Protein AF-A0A963F5S1-F1 (afdb_monomer)

Secondary structure (DSSP, 8-state):
-HHHHHHHHHHHHHHHHHHHHHHHHHHHHHHHHHHHT--SSHHHHHHHIIIIIHHHHHHHHHHHHHHHHHHH--B-HHHHS-SS-B-----HHHHHHHHHHHHHHHHHHHHHHHHT-EETTEE-HHHHHHHHHHH-HHHHHHHHHHHHHHHHHHHHHHHHHHHHHHHHHHHHHHHHHHHHHHHIIIIIHHHHHHHHHHHHHHTT-TTPPP-

Mean predicted aligned error: 9.29 Å

pLDDT: mean 87.86, std 9.07, range [57.41, 97.81]

Foldseek 3Di:
DVVVVLVLVLVQLLQLLVVLLVLLVVLLVLLVVCLVVPDPDLVVVVVCCVPSVVVNVVSLVSNVVSLVCQQVQWDDCVRGVDPDIDRDDDDVQLNVLSVQLVVLSVVLVVQLDVQQDDDPSHGNSNSSSVSSNVSSVSNSVSSVSSSVRSVVVVVVVVVVVVVVVVVVVVVVVVVVVVVVVCCCVVPVVLVVQQVVQVVVVVVPPVVGDRD

Solvent-accessible surface area (backbone atoms only — not comparable to full-atom values): 11424 Å² total; per-residue (Å²): 121,66,70,65,54,51,51,52,50,49,54,38,50,54,49,50,53,49,52,49,53,52,47,56,50,48,52,33,51,54,18,48,55,43,61,77,61,63,64,92,47,75,67,55,41,56,52,41,52,66,50,54,53,48,50,51,52,51,48,52,50,54,46,51,54,51,50,50,25,63,74,70,34,50,40,51,33,92,77,49,91,38,97,53,69,51,68,72,92,73,53,72,68,43,52,53,26,50,51,49,32,51,52,39,43,52,55,48,48,51,51,40,56,58,32,33,37,83,48,102,89,44,61,33,62,61,52,24,15,54,47,43,57,70,59,42,60,66,42,54,52,30,47,52,51,31,49,51,42,54,51,50,58,50,51,61,51,52,53,55,52,52,51,49,51,53,52,51,50,54,49,54,51,50,51,52,52,48,52,52,51,49,44,45,63,71,46,53,48,53,51,52,51,39,55,51,40,52,52,47,36,73,74,67,44,82,82,69,79,68,121

Nearest PDB structures (foldseek):
  8c5v-assembly1_I  TM=3.557E-01  e=4.590E-01  Escherichia coli
  8to0-assembly1_z3  TM=3.308E-01  e=5.654E+00  Mus musculus
  7jrp-assembly1_c  TM=4.680E-01  e=9.054E+00  Vigna radiata
  8omv-assembly1_A  TM=2.404E-01  e=2.093E+00  Homo sapiens
  8x5f-assembly1_A  TM=3.202E-01  e=4.586E+00  Homo sapiens

Structure (mmCIF, N/CA/C/O backbone):
data_AF-A0A963F5S1-F1
#
_entry.id   AF-A0A963F5S1-F1
#
loop_
_atom_site.group_PDB
_atom_site.id
_atom_site.type_symbol
_atom_site.label_atom_id
_atom_site.label_alt_id
_atom_site.label_comp_id
_atom_site.label_asym_id
_atom_site.label_entity_id
_atom_site.label_seq_id
_atom_site.pdbx_PDB_ins_code
_atom_site.Cartn_x
_atom_site.Cartn_y
_atom_site.Cartn_z
_atom_site.occupancy
_atom_site.B_iso_or_equiv
_atom_site.auth_seq_id
_atom_site.auth_comp_id
_atom_site.auth_asym_id
_atom_site.auth_atom_id
_atom_site.pdbx_PDB_model_num
ATOM 1 N N . MET A 1 1 ? -21.421 7.263 13.782 1.00 58.78 1 MET A N 1
ATOM 2 C CA . MET A 1 1 ? -21.064 5.939 13.223 1.00 58.78 1 MET A CA 1
ATOM 3 C C . MET A 1 1 ? -19.554 5.865 12.926 1.00 58.78 1 MET A C 1
ATOM 5 O O . MET A 1 1 ? -19.184 5.677 11.774 1.00 58.78 1 MET A O 1
ATOM 9 N N . PRO A 1 2 ? -18.670 5.998 13.935 1.00 71.75 2 PRO A N 1
ATOM 10 C CA . PRO A 1 2 ? -17.218 6.089 13.712 1.00 71.75 2 PRO A CA 1
ATOM 11 C C . PRO A 1 2 ? -16.574 4.761 13.270 1.00 71.75 2 PRO A C 1
ATOM 13 O O . PRO A 1 2 ? -15.722 4.752 12.390 1.00 71.75 2 PRO A O 1
ATOM 16 N N . ALA A 1 3 ? -17.035 3.618 13.792 1.00 72.06 3 ALA A N 1
ATOM 17 C CA . ALA A 1 3 ? -16.438 2.310 13.491 1.00 72.06 3 ALA A CA 1
ATOM 18 C C . ALA A 1 3 ? -16.540 1.904 12.005 1.00 72.06 3 ALA A C 1
ATOM 20 O O . ALA A 1 3 ? -15.601 1.348 11.441 1.00 72.06 3 ALA A O 1
ATOM 21 N N . LEU A 1 4 ? -17.664 2.216 11.345 1.00 77.06 4 LEU A N 1
ATOM 22 C CA . LEU A 1 4 ? -17.861 1.919 9.920 1.00 77.06 4 LEU A CA 1
ATOM 23 C C . LEU A 1 4 ? -16.957 2.788 9.033 1.00 77.06 4 LEU A C 1
ATOM 25 O O . LEU A 1 4 ? -16.451 2.334 8.007 1.00 77.06 4 LEU A O 1
ATOM 29 N N . GLU A 1 5 ? -16.763 4.047 9.419 1.00 79.38 5 GLU A N 1
ATOM 30 C CA . GLU A 1 5 ? -15.899 4.982 8.704 1.00 79.38 5 GLU A CA 1
ATOM 31 C C . GLU A 1 5 ? -14.426 4.586 8.824 1.00 79.38 5 GLU A C 1
ATOM 33 O O . GLU A 1 5 ? -13.716 4.571 7.817 1.00 79.38 5 GLU A O 1
ATOM 38 N N . GLU A 1 6 ? -14.000 4.159 10.014 1.00 77.50 6 GLU A N 1
ATOM 39 C CA . GLU A 1 6 ? -12.670 3.597 10.246 1.00 77.50 6 GLU A CA 1
ATOM 40 C C . GLU A 1 6 ? -12.418 2.334 9.419 1.00 77.50 6 GLU A C 1
ATOM 42 O O . GLU A 1 6 ? -11.383 2.232 8.760 1.00 77.50 6 GLU A O 1
ATOM 47 N N . GLN A 1 7 ? -13.373 1.399 9.382 1.00 80.88 7 GLN A N 1
ATOM 48 C CA . GLN A 1 7 ? -13.240 0.177 8.587 1.00 80.88 7 GLN A CA 1
ATOM 49 C C . GLN A 1 7 ? -13.130 0.483 7.088 1.00 80.88 7 GLN A C 1
ATOM 51 O O . GLN A 1 7 ? -12.301 -0.096 6.387 1.00 80.88 7 GLN A O 1
ATOM 56 N N . ARG A 1 8 ? -13.923 1.435 6.583 1.00 83.00 8 ARG A N 1
ATOM 57 C CA . ARG A 1 8 ? -13.817 1.892 5.188 1.00 83.00 8 ARG A CA 1
ATOM 58 C C . ARG A 1 8 ? -12.463 2.538 4.898 1.00 83.00 8 ARG A C 1
ATOM 60 O O . ARG A 1 8 ? -11.900 2.309 3.830 1.00 83.00 8 ARG A O 1
ATOM 67 N N . THR A 1 9 ? -11.941 3.326 5.832 1.00 83.94 9 THR A N 1
ATOM 68 C CA . THR A 1 9 ? -10.622 3.957 5.718 1.00 83.94 9 THR A CA 1
ATOM 69 C C . THR A 1 9 ? -9.511 2.909 5.672 1.00 83.94 9 THR A C 1
ATOM 71 O O . THR A 1 9 ? -8.648 2.978 4.800 1.00 83.94 9 THR A O 1
ATOM 74 N N . PHE A 1 10 ? -9.576 1.888 6.528 1.00 84.75 10 PHE A N 1
ATOM 75 C CA . PHE A 1 10 ? -8.644 0.762 6.491 1.00 84.75 10 PHE A CA 1
ATOM 76 C C . PHE A 1 10 ? -8.706 -0.006 5.164 1.00 84.75 10 PHE A C 1
ATOM 78 O O . PHE A 1 10 ? -7.675 -0.202 4.527 1.00 84.75 10 PHE A O 1
ATOM 85 N N . ASN A 1 11 ? -9.905 -0.373 4.703 1.00 86.75 11 ASN A N 1
ATOM 86 C CA . ASN A 1 11 ? -10.074 -1.069 3.424 1.00 86.75 11 ASN A CA 1
ATOM 87 C C . ASN A 1 11 ? -9.511 -0.251 2.253 1.00 86.75 11 ASN A C 1
ATOM 89 O O . ASN A 1 11 ? -8.939 -0.812 1.321 1.00 86.75 11 ASN A O 1
ATOM 93 N N . SER A 1 12 ? -9.656 1.076 2.313 1.00 88.06 12 SER A N 1
ATOM 94 C CA . SER A 1 12 ? -9.100 1.982 1.306 1.00 88.06 12 SER A CA 1
ATOM 95 C C . SER A 1 12 ? -7.571 1.958 1.329 1.00 88.06 12 SER A C 1
ATOM 97 O O . SER A 1 12 ? -6.962 1.785 0.280 1.00 88.06 12 SER A O 1
ATOM 99 N N . LEU A 1 13 ? -6.948 2.045 2.511 1.00 89.06 13 LEU A N 1
ATOM 100 C CA . LEU A 1 13 ? -5.492 1.932 2.660 1.00 89.06 13 LEU A CA 1
ATOM 101 C C . LEU A 1 13 ? -4.970 0.583 2.156 1.00 89.06 13 LEU A C 1
ATOM 103 O O . LEU A 1 13 ? -4.020 0.544 1.380 1.00 89.06 13 LEU A O 1
ATOM 107 N N . GLN A 1 14 ? -5.623 -0.517 2.536 1.00 89.62 14 GLN A N 1
ATOM 108 C CA . GLN A 1 14 ? -5.232 -1.859 2.112 1.00 89.62 14 GLN A CA 1
ATOM 109 C C . GLN A 1 14 ? -5.336 -2.035 0.592 1.00 89.62 14 GLN A C 1
ATOM 111 O O . GLN A 1 14 ? -4.429 -2.596 -0.020 1.00 89.62 14 GLN A O 1
ATOM 116 N N . ASN A 1 15 ? -6.410 -1.530 -0.025 1.00 89.44 15 ASN A N 1
ATOM 117 C CA . ASN A 1 15 ? -6.568 -1.542 -1.477 1.00 89.44 15 ASN A CA 1
ATOM 118 C C . ASN A 1 15 ? -5.465 -0.719 -2.158 1.00 89.44 15 ASN A C 1
ATOM 120 O O . ASN A 1 15 ? -4.822 -1.201 -3.085 1.00 89.44 15 ASN A O 1
ATOM 124 N N . THR A 1 16 ? -5.179 0.486 -1.664 1.00 90.06 16 THR A N 1
ATOM 125 C CA . THR A 1 16 ? -4.114 1.333 -2.213 1.00 90.06 16 THR A CA 1
ATOM 126 C C . THR A 1 16 ? -2.745 0.652 -2.150 1.00 90.06 16 THR A C 1
ATOM 128 O O . THR A 1 16 ? -2.041 0.603 -3.158 1.00 90.06 16 THR A O 1
ATOM 131 N N . THR A 1 17 ? -2.381 0.052 -1.014 1.00 92.06 17 THR A N 1
ATOM 132 C CA . THR A 1 17 ? -1.113 -0.685 -0.882 1.00 92.06 17 THR A CA 1
ATOM 133 C C . THR A 1 17 ? -1.078 -1.934 -1.763 1.00 92.06 17 THR A C 1
ATOM 135 O O . THR A 1 17 ? -0.046 -2.234 -2.360 1.00 92.06 17 THR A O 1
ATOM 138 N N . ALA A 1 18 ? -2.201 -2.643 -1.915 1.00 91.81 18 ALA A N 1
ATOM 139 C CA . ALA A 1 18 ? -2.291 -3.772 -2.838 1.00 91.81 18 ALA A CA 1
ATOM 140 C C . ALA A 1 18 ? -2.093 -3.329 -4.295 1.00 91.81 18 ALA A C 1
ATOM 142 O O . ALA A 1 18 ? -1.328 -3.954 -5.025 1.00 91.81 18 ALA A O 1
ATOM 143 N N . ARG A 1 19 ? -2.721 -2.223 -4.720 1.00 92.25 19 ARG A N 1
ATOM 144 C CA . ARG A 1 19 ? -2.529 -1.642 -6.062 1.00 92.25 19 ARG A CA 1
ATOM 145 C C . ARG A 1 19 ? -1.071 -1.275 -6.309 1.00 92.25 19 ARG A C 1
ATOM 147 O O . ARG A 1 19 ? -0.557 -1.549 -7.390 1.00 92.25 19 ARG A O 1
ATOM 154 N N . LEU A 1 20 ? -0.399 -0.717 -5.309 1.00 93.81 20 LEU A N 1
ATOM 155 C CA . LEU A 1 20 ? 1.015 -0.375 -5.392 1.00 93.81 20 LEU A CA 1
ATOM 156 C C . LEU A 1 20 ? 1.892 -1.627 -5.587 1.00 93.81 20 LEU A C 1
ATOM 158 O O . LEU A 1 20 ? 2.707 -1.678 -6.507 1.00 93.81 20 LEU A O 1
ATOM 162 N N . GLN A 1 21 ? 1.634 -2.691 -4.823 1.00 95.00 21 GLN A N 1
ATOM 163 C CA . GLN A 1 21 ? 2.311 -3.980 -4.999 1.00 95.00 21 GLN A CA 1
ATOM 164 C C . GLN A 1 21 ? 2.039 -4.609 -6.376 1.00 95.00 21 GLN A C 1
ATOM 166 O O . GLN A 1 21 ? 2.955 -5.129 -7.014 1.00 95.00 21 GLN A O 1
ATOM 171 N N . HIS A 1 22 ? 0.788 -4.577 -6.843 1.00 94.88 22 HIS A N 1
ATOM 172 C CA . HIS A 1 22 ? 0.425 -5.071 -8.171 1.00 94.88 22 HIS A CA 1
ATOM 173 C C . HIS A 1 22 ? 1.128 -4.287 -9.279 1.00 94.88 22 HIS A C 1
ATOM 175 O O . HIS A 1 22 ? 1.571 -4.889 -10.251 1.00 94.88 22 HIS A O 1
ATOM 181 N N . THR A 1 23 ? 1.283 -2.975 -9.110 1.00 94.81 23 THR A N 1
ATOM 182 C CA . THR A 1 23 ? 1.986 -2.113 -10.070 1.00 94.81 23 THR A CA 1
ATOM 183 C C . THR A 1 23 ? 3.478 -2.435 -10.108 1.00 94.81 23 THR A C 1
ATOM 185 O O . THR A 1 23 ? 4.020 -2.632 -11.190 1.00 94.81 23 THR A O 1
ATOM 188 N N . ALA A 1 24 ? 4.132 -2.597 -8.951 1.00 95.50 24 ALA A N 1
ATOM 189 C CA . ALA A 1 24 ? 5.534 -3.025 -8.888 1.00 95.50 24 ALA A CA 1
ATOM 190 C C . ALA A 1 24 ? 5.758 -4.369 -9.599 1.00 95.50 24 ALA A C 1
ATOM 192 O O . ALA A 1 24 ? 6.647 -4.496 -10.437 1.00 95.50 24 ALA A O 1
ATOM 193 N N . LYS A 1 25 ? 4.911 -5.366 -9.312 1.00 95.25 25 LYS A N 1
ATOM 194 C CA . LYS A 1 25 ? 4.984 -6.685 -9.961 1.00 95.25 25 LYS A CA 1
ATOM 195 C C . LYS A 1 25 ? 4.715 -6.606 -11.463 1.00 95.25 25 LYS A C 1
ATOM 197 O O . LYS A 1 25 ? 5.412 -7.264 -12.228 1.00 95.25 25 LYS A O 1
ATOM 202 N N . GLY A 1 26 ? 3.754 -5.780 -11.874 1.00 94.31 26 GLY A N 1
ATOM 203 C CA . GLY A 1 26 ? 3.449 -5.526 -13.279 1.00 94.31 26 GLY A CA 1
ATOM 204 C C . GLY A 1 26 ? 4.642 -4.953 -14.042 1.00 94.31 26 GLY A C 1
ATOM 205 O O . GLY A 1 26 ? 4.913 -5.410 -15.150 1.00 94.31 26 GLY A O 1
ATOM 206 N N . MET A 1 27 ? 5.404 -4.034 -13.436 1.00 95.00 27 MET A N 1
ATOM 207 C CA . MET A 1 27 ? 6.617 -3.482 -14.056 1.00 95.00 27 MET A CA 1
ATOM 208 C C . MET A 1 27 ? 7.673 -4.568 -14.260 1.00 95.00 27 MET A C 1
ATOM 210 O O . MET A 1 27 ? 8.275 -4.648 -15.329 1.00 95.00 27 MET A O 1
ATOM 214 N N . VAL A 1 28 ? 7.870 -5.432 -13.261 1.00 95.62 28 VAL A N 1
ATOM 215 C CA . VAL A 1 28 ? 8.838 -6.538 -13.324 1.00 95.62 28 VAL A CA 1
ATOM 216 C C . VAL A 1 28 ? 8.447 -7.569 -14.377 1.00 95.62 28 VAL A C 1
ATOM 218 O O . VAL A 1 28 ? 9.295 -7.996 -15.157 1.00 95.62 28 VAL A O 1
ATOM 221 N N . GLU A 1 29 ? 7.173 -7.953 -14.437 1.00 95.00 29 GLU A N 1
ATOM 222 C CA . GLU A 1 29 ? 6.670 -8.899 -15.434 1.00 95.00 29 GLU A CA 1
ATOM 223 C C . GLU A 1 29 ? 6.783 -8.328 -16.852 1.00 95.00 29 GLU A C 1
ATOM 225 O O . GLU A 1 29 ? 7.274 -9.001 -17.759 1.00 95.00 29 GLU A O 1
ATOM 230 N N . LEU A 1 30 ? 6.395 -7.063 -17.037 1.00 94.06 30 LEU A N 1
ATOM 231 C CA . LEU A 1 30 ? 6.534 -6.353 -18.304 1.00 94.06 30 LEU A CA 1
ATOM 232 C C . LEU A 1 30 ? 8.004 -6.326 -18.752 1.00 94.06 30 LEU A C 1
ATOM 234 O O . LEU A 1 30 ? 8.303 -6.686 -19.892 1.00 94.06 30 LEU A O 1
ATOM 238 N N . ALA A 1 31 ? 8.918 -5.964 -17.849 1.00 94.44 31 ALA A N 1
ATOM 239 C CA . ALA A 1 31 ? 10.350 -5.911 -18.118 1.00 94.44 31 ALA A CA 1
ATOM 240 C C . ALA A 1 31 ? 10.951 -7.282 -18.435 1.00 94.44 31 ALA A C 1
ATOM 242 O O . ALA A 1 31 ? 11.679 -7.423 -19.416 1.00 94.44 31 ALA A O 1
ATOM 243 N N . SER A 1 32 ? 10.595 -8.311 -17.667 1.00 93.00 32 SER A N 1
ATOM 244 C CA . SER A 1 32 ? 11.037 -9.683 -17.917 1.00 93.00 32 SER A CA 1
ATOM 245 C C . SER A 1 32 ? 10.577 -10.176 -19.292 1.00 93.00 32 SER A C 1
ATOM 247 O O . SER A 1 32 ? 11.384 -10.689 -20.069 1.00 93.00 32 SER A O 1
ATOM 249 N N . ASN A 1 33 ? 9.311 -9.935 -19.643 1.00 91.94 33 ASN A N 1
ATOM 250 C CA . ASN A 1 33 ? 8.764 -10.304 -20.947 1.00 91.94 33 ASN A CA 1
ATOM 251 C C . ASN A 1 33 ? 9.464 -9.577 -22.103 1.00 91.94 33 ASN A C 1
ATOM 253 O O . ASN A 1 33 ? 9.698 -10.183 -23.151 1.00 91.94 33 ASN A O 1
ATOM 257 N N . TYR A 1 34 ? 9.820 -8.303 -21.927 1.00 91.56 34 TYR A N 1
ATOM 258 C CA . TYR A 1 34 ? 10.561 -7.549 -22.937 1.00 91.56 34 TYR A CA 1
ATOM 259 C C . TYR A 1 34 ? 12.004 -8.041 -23.091 1.00 91.56 34 TYR A C 1
ATOM 261 O O . TYR A 1 34 ? 12.461 -8.250 -24.214 1.00 91.56 34 TYR A O 1
ATOM 269 N N . ALA A 1 35 ? 12.704 -8.299 -21.982 1.00 88.12 35 ALA A N 1
ATOM 270 C CA . ALA A 1 35 ? 14.077 -8.802 -22.004 1.00 88.12 35 ALA A CA 1
ATOM 271 C C . ALA A 1 35 ? 14.184 -10.121 -22.792 1.00 88.12 35 ALA A C 1
ATOM 273 O O . ALA A 1 35 ? 15.089 -10.286 -23.611 1.00 88.12 35 ALA A O 1
ATOM 274 N N . VAL A 1 36 ? 13.205 -11.020 -22.629 1.00 87.69 36 VAL A N 1
ATOM 275 C CA . VAL A 1 36 ? 13.134 -12.297 -23.363 1.00 87.69 36 VAL A CA 1
ATOM 276 C C . VAL A 1 36 ? 12.834 -12.108 -24.857 1.00 87.69 36 VAL A C 1
ATOM 278 O O . VAL A 1 36 ? 13.315 -12.888 -25.676 1.00 87.69 36 VAL A O 1
ATOM 281 N N . ASN A 1 37 ? 12.076 -11.074 -25.234 1.00 86.62 37 ASN A N 1
ATOM 282 C CA . ASN A 1 37 ? 11.573 -10.870 -26.599 1.00 86.62 37 ASN A CA 1
ATOM 283 C C . ASN A 1 37 ? 12.164 -9.627 -27.285 1.00 86.62 37 ASN A C 1
ATOM 285 O O . ASN A 1 37 ? 11.494 -8.995 -28.102 1.00 86.62 37 ASN A O 1
ATOM 289 N N . THR A 1 38 ? 13.406 -9.261 -26.952 1.00 84.00 38 THR A N 1
ATOM 290 C CA . THR A 1 38 ? 14.025 -8.029 -27.465 1.00 84.00 38 THR A CA 1
ATOM 291 C C . THR A 1 38 ? 14.061 -8.035 -29.005 1.00 84.00 38 THR A C 1
ATOM 293 O O . THR A 1 38 ? 14.571 -8.992 -29.597 1.00 84.00 38 THR A O 1
ATOM 296 N N . PRO A 1 39 ? 13.558 -6.981 -29.675 1.00 83.12 39 PRO A N 1
ATOM 297 C CA . PRO A 1 39 ? 13.498 -6.924 -31.131 1.00 83.12 39 PRO A CA 1
ATOM 298 C C . PRO A 1 39 ? 14.894 -6.885 -31.766 1.00 83.12 39 PRO A C 1
ATOM 300 O O . PRO A 1 39 ? 15.810 -6.240 -31.257 1.00 83.12 39 PRO A O 1
ATOM 303 N N . LEU A 1 40 ? 15.038 -7.564 -32.908 1.00 80.31 40 LEU A N 1
ATOM 304 C CA . LEU A 1 40 ? 16.289 -7.626 -33.677 1.00 80.31 40 LEU A CA 1
ATOM 305 C C . LEU A 1 40 ? 16.367 -6.568 -34.789 1.00 80.31 40 LEU A C 1
ATOM 307 O O . LEU A 1 40 ? 17.451 -6.312 -35.309 1.00 80.31 40 LEU A O 1
ATOM 311 N N . ASP A 1 41 ? 15.235 -5.969 -35.163 1.00 86.31 41 ASP A N 1
ATOM 312 C CA . ASP A 1 41 ? 15.129 -4.993 -36.247 1.00 86.31 41 ASP A CA 1
ATOM 313 C C . ASP A 1 41 ? 14.538 -3.649 -35.786 1.00 86.31 41 ASP A C 1
ATOM 315 O O . ASP A 1 41 ? 13.821 -3.553 -34.784 1.00 86.31 41 ASP A O 1
ATOM 319 N N . ASP A 1 42 ? 14.843 -2.595 -36.551 1.00 81.38 42 ASP A N 1
ATOM 320 C CA . ASP A 1 42 ? 14.455 -1.216 -36.236 1.00 81.38 42 ASP A CA 1
ATOM 321 C C . ASP A 1 42 ? 12.918 -1.012 -36.258 1.00 81.38 42 ASP A C 1
ATOM 323 O O . ASP A 1 42 ? 12.408 -0.161 -35.527 1.00 81.38 42 ASP A O 1
ATOM 327 N N . PHE A 1 43 ? 12.146 -1.776 -37.047 1.00 83.50 43 PHE A N 1
ATOM 328 C CA . PHE A 1 43 ? 10.683 -1.626 -37.125 1.00 83.50 43 PHE A CA 1
ATOM 329 C C . PHE A 1 43 ? 9.990 -2.202 -35.885 1.00 83.50 43 PHE A C 1
ATOM 331 O O . PHE A 1 43 ? 9.123 -1.550 -35.293 1.00 83.50 43 PHE A O 1
ATOM 338 N N . ALA A 1 44 ? 10.398 -3.398 -35.461 1.00 83.81 44 ALA A N 1
ATOM 339 C CA . ALA A 1 44 ? 9.934 -4.025 -34.234 1.00 83.81 44 ALA A CA 1
ATOM 340 C C . ALA A 1 44 ? 10.312 -3.180 -33.007 1.00 83.81 44 ALA A C 1
ATOM 342 O O . ALA A 1 44 ? 9.469 -2.961 -32.139 1.00 83.81 44 ALA A O 1
ATOM 343 N N . TYR A 1 45 ? 11.512 -2.589 -32.990 1.00 85.94 45 TYR A N 1
ATOM 344 C CA . TYR A 1 45 ? 11.907 -1.645 -31.944 1.00 85.94 45 TYR A CA 1
ATOM 345 C C . TYR A 1 45 ? 10.991 -0.411 -31.878 1.00 85.94 45 TYR A C 1
ATOM 347 O O . TYR A 1 45 ? 10.510 -0.060 -30.804 1.00 85.94 45 TYR A O 1
ATOM 355 N N . GLN A 1 46 ? 10.658 0.222 -33.009 1.00 84.62 46 GLN A N 1
ATOM 356 C CA . GLN A 1 46 ? 9.748 1.380 -33.022 1.00 84.62 46 GLN A CA 1
ATOM 357 C C . GLN A 1 46 ? 8.321 1.036 -32.564 1.00 84.62 46 GLN A C 1
ATOM 359 O O . GLN A 1 46 ? 7.648 1.859 -31.936 1.00 84.62 46 GLN A O 1
ATOM 364 N N . ARG A 1 47 ? 7.837 -0.177 -32.859 1.00 85.56 47 ARG A N 1
ATOM 365 C CA . ARG A 1 47 ? 6.569 -0.680 -32.310 1.00 85.56 47 ARG A CA 1
ATOM 366 C C . ARG A 1 47 ? 6.654 -0.803 -30.791 1.00 85.56 47 ARG A C 1
ATOM 368 O O . ARG A 1 47 ? 5.747 -0.348 -30.097 1.00 85.56 47 ARG A O 1
ATOM 375 N N . ASP A 1 48 ? 7.734 -1.379 -30.285 1.00 86.81 48 ASP A N 1
ATOM 376 C CA . ASP A 1 48 ? 7.895 -1.616 -28.856 1.00 86.81 48 ASP A CA 1
ATOM 377 C C . ASP A 1 48 ? 8.093 -0.300 -28.088 1.00 86.81 48 ASP A C 1
ATOM 379 O O . ASP A 1 48 ? 7.534 -0.140 -27.008 1.00 86.81 48 ASP A O 1
ATOM 383 N N . VAL A 1 49 ? 8.729 0.717 -28.680 1.00 85.75 49 VAL A N 1
ATOM 384 C CA . VAL A 1 49 ? 8.719 2.091 -28.139 1.00 85.75 49 VAL A CA 1
ATOM 385 C C . VAL A 1 49 ? 7.293 2.621 -27.980 1.00 85.75 49 VAL A C 1
ATOM 387 O O . VAL A 1 49 ? 6.989 3.269 -26.988 1.00 85.75 49 VAL A O 1
ATOM 390 N N . LYS A 1 50 ? 6.366 2.344 -28.899 1.00 87.31 50 LYS A N 1
ATOM 391 C CA . LYS A 1 50 ? 4.979 2.819 -28.744 1.00 87.31 50 LYS A CA 1
ATOM 392 C C . LYS A 1 50 ? 4.200 2.073 -27.663 1.00 87.31 50 LYS A C 1
ATOM 394 O O . LYS A 1 50 ? 3.295 2.658 -27.078 1.00 87.31 50 LYS A O 1
ATOM 399 N N . LEU A 1 51 ? 4.516 0.801 -27.427 1.00 88.88 51 LEU A N 1
ATOM 400 C CA . LEU A 1 51 ? 3.760 -0.060 -26.515 1.00 88.88 51 LEU A CA 1
ATOM 401 C C . LEU A 1 51 ? 4.418 -0.146 -25.134 1.00 88.88 51 LEU A C 1
ATOM 403 O O . LEU A 1 51 ? 3.831 0.261 -24.137 1.00 88.88 51 LEU A O 1
ATOM 407 N N . TYR A 1 52 ? 5.652 -0.638 -25.082 1.00 89.69 52 TYR A N 1
ATOM 408 C CA . TYR A 1 52 ? 6.380 -0.929 -23.852 1.00 89.69 52 TYR A CA 1
ATOM 409 C C . TYR A 1 52 ? 6.781 0.341 -23.096 1.00 89.69 52 TYR A C 1
ATOM 411 O O . TYR A 1 52 ? 6.495 0.462 -21.908 1.00 89.69 52 TYR A O 1
ATOM 419 N N . TYR A 1 53 ? 7.373 1.328 -23.778 1.00 90.94 53 TYR A N 1
ATOM 420 C CA . TYR A 1 53 ? 7.746 2.595 -23.132 1.00 90.94 53 TYR A CA 1
ATOM 421 C C . TYR A 1 53 ? 6.524 3.327 -22.566 1.00 90.94 53 TYR A C 1
ATOM 423 O O . TYR A 1 53 ? 6.559 3.825 -21.442 1.00 90.94 53 TYR A O 1
ATOM 431 N N . ALA A 1 54 ? 5.435 3.378 -23.342 1.00 91.12 54 ALA A N 1
ATOM 432 C CA . ALA A 1 54 ? 4.194 4.014 -22.919 1.00 91.12 54 ALA A CA 1
ATOM 433 C C . ALA A 1 54 ? 3.596 3.317 -21.688 1.00 91.12 54 ALA A C 1
ATOM 435 O O . ALA A 1 54 ? 3.163 3.992 -20.754 1.00 91.12 54 ALA A O 1
ATOM 436 N N . GLU A 1 55 ? 3.620 1.982 -21.654 1.00 93.56 55 GLU A N 1
ATOM 437 C CA . GLU A 1 55 ? 3.116 1.214 -20.516 1.00 93.56 55 GLU A CA 1
ATOM 438 C C . GLU A 1 55 ? 4.004 1.370 -19.270 1.00 93.56 55 GLU A C 1
ATOM 440 O O . GLU A 1 55 ? 3.469 1.611 -18.190 1.00 93.56 55 GLU A O 1
ATOM 445 N N . ILE A 1 56 ? 5.340 1.359 -19.396 1.00 92.31 56 ILE A N 1
ATOM 446 C CA . ILE A 1 56 ? 6.243 1.685 -18.272 1.00 92.31 56 ILE A CA 1
ATOM 447 C C . ILE A 1 56 ? 5.928 3.070 -17.716 1.00 92.31 56 ILE A C 1
ATOM 449 O O . ILE A 1 56 ? 5.753 3.230 -16.511 1.00 92.31 56 ILE A O 1
ATOM 453 N N . ARG A 1 57 ? 5.831 4.084 -18.585 1.00 93.81 57 ARG A N 1
ATOM 454 C CA . ARG A 1 57 ? 5.534 5.459 -18.163 1.00 93.81 57 ARG A CA 1
ATOM 455 C C . ARG A 1 57 ? 4.200 5.549 -17.434 1.00 93.81 57 ARG A C 1
ATOM 457 O O . ARG A 1 57 ? 4.109 6.216 -16.409 1.00 93.81 57 ARG A O 1
ATOM 464 N N . LYS A 1 58 ? 3.183 4.844 -17.923 1.00 94.00 58 LYS A N 1
ATOM 465 C CA . LYS A 1 58 ? 1.879 4.762 -17.266 1.00 94.00 58 LYS A CA 1
ATOM 466 C C . LYS A 1 58 ? 1.976 4.126 -15.875 1.00 94.00 58 LYS A C 1
ATOM 468 O O . LYS A 1 58 ? 1.344 4.632 -14.952 1.00 94.00 58 LYS A O 1
ATOM 473 N N . GLN A 1 59 ? 2.758 3.059 -15.710 1.00 94.56 59 GLN A N 1
ATOM 474 C CA . GLN A 1 59 ? 2.944 2.407 -14.409 1.00 94.56 59 GLN A CA 1
ATOM 475 C C . GLN A 1 59 ? 3.739 3.279 -13.430 1.00 94.56 59 GLN A C 1
ATOM 477 O O . GLN A 1 59 ? 3.330 3.389 -12.278 1.00 94.56 59 GLN A O 1
ATOM 482 N N . ILE A 1 60 ? 4.786 3.972 -13.894 1.00 95.00 60 ILE A N 1
ATOM 483 C CA . ILE A 1 60 ? 5.530 4.967 -13.101 1.00 95.00 60 ILE A CA 1
ATOM 484 C C . ILE A 1 60 ? 4.592 6.071 -12.607 1.00 95.00 60 ILE A C 1
ATOM 486 O O . ILE A 1 60 ? 4.551 6.345 -11.412 1.00 95.00 60 ILE A O 1
ATOM 490 N N . ASN A 1 61 ? 3.790 6.656 -13.500 1.00 94.31 61 ASN A N 1
ATOM 491 C CA . ASN A 1 61 ? 2.868 7.733 -13.133 1.00 94.31 61 ASN A CA 1
ATOM 492 C C . ASN A 1 61 ? 1.819 7.264 -12.116 1.00 94.31 61 ASN A C 1
ATOM 494 O O . ASN A 1 61 ? 1.532 7.963 -11.151 1.00 94.31 61 ASN A O 1
ATOM 498 N N . LEU A 1 62 ? 1.265 6.061 -12.301 1.00 92.19 62 LEU A N 1
ATOM 499 C CA . LEU A 1 62 ? 0.309 5.494 -11.352 1.00 92.19 62 LEU A CA 1
ATOM 500 C C . LEU A 1 62 ? 0.955 5.235 -9.984 1.00 92.19 62 LEU A C 1
ATOM 502 O O . LEU A 1 62 ? 0.309 5.419 -8.953 1.00 92.19 62 LEU A O 1
ATOM 506 N N . PHE A 1 63 ? 2.217 4.809 -9.963 1.00 94.81 63 PHE A N 1
ATOM 507 C CA . PHE A 1 63 ? 2.964 4.613 -8.727 1.00 94.81 63 PHE A CA 1
ATOM 508 C C . PHE A 1 63 ? 3.213 5.951 -8.013 1.00 94.81 63 PHE A C 1
ATOM 510 O O . PHE A 1 63 ? 2.930 6.054 -6.819 1.00 94.81 63 PHE A O 1
ATOM 517 N N . ASP A 1 64 ? 3.640 6.983 -8.748 1.00 94.69 64 ASP A N 1
ATOM 518 C CA . ASP A 1 64 ? 3.820 8.351 -8.243 1.00 94.69 64 ASP A CA 1
ATOM 519 C C . ASP A 1 64 ? 2.533 8.895 -7.605 1.00 94.69 64 ASP A C 1
ATOM 521 O O . ASP A 1 64 ? 2.559 9.379 -6.474 1.00 94.69 64 ASP A O 1
ATOM 525 N N . GLU A 1 65 ? 1.394 8.767 -8.294 1.00 92.19 65 GLU A N 1
ATOM 526 C CA . GLU A 1 65 ? 0.087 9.200 -7.784 1.00 92.19 65 GLU A CA 1
ATOM 527 C C . GLU A 1 65 ? -0.258 8.523 -6.450 1.00 92.19 65 GLU A C 1
ATOM 529 O O . GLU A 1 65 ? -0.719 9.172 -5.506 1.00 92.19 65 GLU A O 1
ATOM 534 N N . ILE A 1 66 ? -0.017 7.211 -6.346 1.00 92.06 66 ILE A N 1
ATOM 535 C CA . ILE A 1 66 ? -0.303 6.459 -5.124 1.00 92.06 66 ILE A CA 1
ATOM 536 C C . ILE A 1 66 ? 0.632 6.878 -3.981 1.00 92.06 66 ILE A C 1
ATOM 538 O O . ILE A 1 66 ? 0.157 7.087 -2.861 1.00 92.06 66 ILE A O 1
ATOM 542 N N . ILE A 1 67 ? 1.937 7.006 -4.236 1.00 93.31 67 ILE A N 1
ATOM 543 C CA . ILE A 1 67 ? 2.909 7.433 -3.219 1.00 93.31 67 ILE A CA 1
ATOM 544 C C . ILE A 1 67 ? 2.602 8.846 -2.742 1.00 93.31 67 ILE A C 1
ATOM 546 O O . ILE A 1 67 ? 2.584 9.093 -1.537 1.00 93.31 67 ILE A O 1
ATOM 550 N N . GLN A 1 68 ? 2.268 9.758 -3.652 1.00 92.44 68 GLN A N 1
ATOM 551 C CA . GLN A 1 68 ? 1.894 11.119 -3.295 1.00 92.44 68 GLN A CA 1
ATOM 552 C C . GLN A 1 68 ? 0.633 11.151 -2.419 1.00 92.44 68 GLN A C 1
ATOM 554 O O . GLN A 1 68 ? 0.593 11.880 -1.423 1.00 92.44 68 GLN A O 1
ATOM 559 N N . ALA A 1 69 ? -0.376 10.332 -2.728 1.00 89.75 69 ALA A N 1
ATOM 560 C CA . ALA A 1 69 ? -1.567 10.202 -1.889 1.00 89.75 69 ALA A CA 1
ATOM 561 C C . ALA A 1 69 ? -1.236 9.645 -0.491 1.00 89.75 69 ALA A C 1
ATOM 563 O O . ALA A 1 69 ? -1.758 10.130 0.513 1.00 89.75 69 ALA A O 1
ATOM 564 N N . LEU A 1 70 ? -0.331 8.663 -0.401 1.00 90.81 70 LEU A N 1
ATOM 565 C CA . LEU A 1 70 ? 0.130 8.102 0.874 1.00 90.81 70 LEU A CA 1
ATOM 566 C C . LEU A 1 70 ? 0.917 9.125 1.709 1.00 90.81 70 LEU A C 1
ATOM 568 O O . LEU A 1 70 ? 0.667 9.243 2.907 1.00 90.81 70 LEU A O 1
ATOM 572 N N . MET A 1 71 ? 1.819 9.884 1.083 1.00 89.88 71 MET A N 1
ATOM 573 C CA . MET A 1 71 ? 2.665 10.891 1.735 1.00 89.88 71 MET A CA 1
ATOM 574 C C . MET A 1 71 ? 1.871 12.102 2.225 1.00 89.88 71 MET A C 1
ATOM 576 O O . MET A 1 71 ? 2.077 12.578 3.339 1.00 89.88 71 MET A O 1
ATOM 580 N N . THR A 1 72 ? 0.943 12.600 1.407 1.00 88.56 72 THR A N 1
ATOM 581 C CA . THR A 1 72 ? 0.069 13.721 1.793 1.00 88.56 72 THR A CA 1
ATOM 582 C C . THR A 1 72 ? -1.030 13.289 2.760 1.00 88.56 72 THR A C 1
ATOM 584 O O . THR A 1 72 ? -1.626 14.126 3.436 1.00 88.56 72 THR A O 1
ATOM 587 N N . GLY A 1 73 ? -1.322 11.987 2.813 1.00 84.19 73 GLY A N 1
ATOM 588 C CA . GLY A 1 73 ? -2.476 11.446 3.513 1.00 84.19 73 GLY A CA 1
ATOM 589 C C . GLY A 1 73 ? -3.806 11.869 2.889 1.00 84.19 73 GLY A C 1
ATOM 590 O O . GLY A 1 73 ? -4.837 11.656 3.515 1.00 84.19 73 GLY A O 1
ATOM 591 N N . VAL A 1 74 ? -3.811 12.470 1.694 1.00 83.00 74 VAL A N 1
ATOM 592 C CA . VAL A 1 74 ? -5.024 12.924 1.010 1.00 83.00 74 VAL A CA 1
ATOM 593 C C . VAL A 1 74 ? -5.324 11.973 -0.133 1.00 83.00 74 VAL A C 1
ATOM 595 O O . VAL A 1 74 ? -4.588 11.878 -1.113 1.00 83.00 74 VAL A O 1
ATOM 598 N N . PHE A 1 75 ? -6.446 11.273 -0.014 1.00 83.12 75 PHE A N 1
ATOM 599 C CA . PHE A 1 75 ? -6.870 10.311 -1.016 1.00 83.12 75 PHE A CA 1
ATOM 600 C C . PHE A 1 75 ? -8.056 10.833 -1.815 1.00 83.12 75 PHE A C 1
ATOM 602 O O . PHE A 1 75 ? -9.157 10.976 -1.283 1.00 83.12 75 PHE A O 1
ATOM 609 N N . SER A 1 76 ? -7.843 11.053 -3.112 1.00 76.56 76 SER A N 1
ATOM 610 C CA . SER A 1 76 ? -8.908 11.443 -4.036 1.00 76.56 76 SER A CA 1
ATOM 611 C C . SER A 1 76 ? -9.941 10.3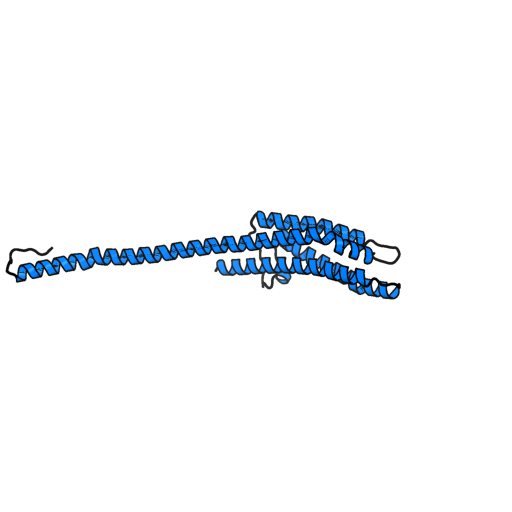15 -4.231 1.00 76.56 76 SER A C 1
ATOM 613 O O . SER A 1 76 ? -9.573 9.127 -4.250 1.00 76.56 76 SER A O 1
ATOM 615 N N . PRO A 1 77 ? -11.227 10.659 -4.452 1.00 75.75 77 PRO A N 1
ATOM 616 C CA . PRO A 1 77 ? -12.268 9.747 -4.934 1.00 75.75 77 PRO A CA 1
ATOM 617 C C . PRO A 1 77 ? -11.822 8.852 -6.093 1.00 75.75 77 PRO A C 1
ATOM 619 O O . PRO A 1 77 ? -12.133 7.660 -6.111 1.00 75.75 77 PRO A O 1
ATOM 622 N N . ALA A 1 78 ? -11.026 9.409 -7.016 1.00 71.62 78 ALA A N 1
ATOM 623 C CA . ALA A 1 78 ? -10.522 8.720 -8.203 1.00 71.62 78 ALA A CA 1
ATOM 624 C C . ALA A 1 78 ? -9.680 7.477 -7.874 1.00 71.62 78 ALA A C 1
ATOM 626 O O . ALA A 1 78 ? -9.568 6.564 -8.690 1.00 71.62 78 ALA A O 1
ATOM 627 N N . HIS A 1 79 ? -9.105 7.416 -6.671 1.00 66.75 79 HIS A N 1
ATOM 628 C CA . HIS A 1 79 ? -8.219 6.330 -6.265 1.00 66.75 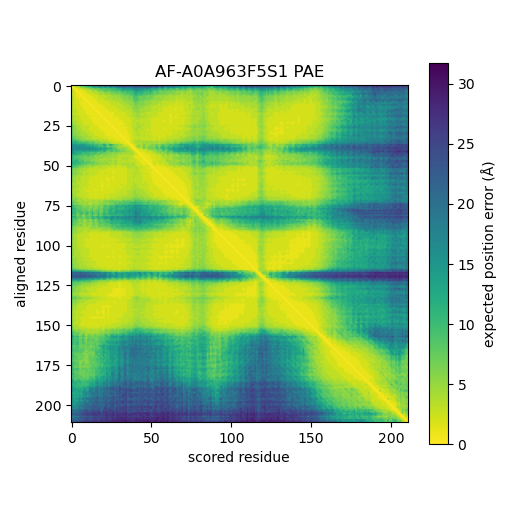79 HIS A CA 1
ATOM 629 C C . HIS A 1 79 ? -8.815 5.422 -5.189 1.00 66.75 79 HIS A C 1
ATOM 631 O O . HIS A 1 79 ? -8.217 4.387 -4.895 1.00 66.75 79 HIS A O 1
ATOM 637 N N . THR A 1 80 ? -9.961 5.780 -4.594 1.00 65.06 80 THR A N 1
ATOM 638 C CA . THR A 1 80 ? -10.406 5.158 -3.335 1.00 65.06 80 THR A CA 1
ATOM 639 C C . THR A 1 80 ? -11.841 4.649 -3.295 1.00 65.06 80 THR A C 1
ATOM 641 O O . THR A 1 80 ? -12.308 4.247 -2.231 1.00 65.06 80 THR A O 1
ATOM 644 N N . ASN A 1 81 ? -12.536 4.567 -4.439 1.00 68.19 81 ASN A N 1
ATOM 645 C CA . ASN A 1 81 ? -13.937 4.109 -4.521 1.00 68.19 81 ASN A CA 1
ATOM 646 C C . ASN A 1 81 ? -14.861 4.825 -3.511 1.00 68.19 81 ASN A C 1
ATOM 648 O O . ASN A 1 81 ? -15.876 4.281 -3.068 1.00 68.19 81 ASN A O 1
ATOM 652 N N . ARG A 1 82 ? -14.488 6.044 -3.111 1.00 71.06 82 ARG A N 1
ATOM 653 C CA . ARG A 1 82 ? -15.205 6.889 -2.158 1.00 71.06 82 ARG A CA 1
ATOM 654 C C . ARG A 1 82 ? -15.762 8.100 -2.890 1.00 71.06 82 ARG A C 1
ATOM 656 O O . ARG A 1 82 ? -15.167 8.572 -3.846 1.00 71.06 82 ARG A O 1
ATOM 663 N N . ASN A 1 83 ? -16.886 8.620 -2.403 1.00 73.31 83 ASN A N 1
ATOM 664 C CA . ASN A 1 83 ? -17.535 9.802 -2.982 1.00 73.31 83 ASN A CA 1
ATOM 665 C C . ASN A 1 83 ? -16.904 11.125 -2.512 1.00 73.31 83 ASN A C 1
ATOM 667 O O . ASN A 1 83 ? -17.296 12.188 -2.982 1.00 73.31 83 ASN A O 1
ATOM 671 N N . SER A 1 84 ? -15.967 11.070 -1.564 1.00 73.38 84 SER A N 1
ATOM 672 C CA . SER A 1 84 ? -15.295 12.229 -0.982 1.00 73.38 84 SER A CA 1
ATOM 673 C C . SER A 1 84 ? -13.842 11.899 -0.668 1.00 73.38 84 SER A C 1
ATOM 675 O O . SER A 1 84 ? -13.495 10.732 -0.456 1.00 73.38 84 SER A O 1
ATOM 677 N N . GLU A 1 85 ? -13.016 12.938 -0.595 1.00 77.69 85 GLU A N 1
ATOM 678 C CA . GLU A 1 85 ? -11.665 12.829 -0.054 1.00 77.69 85 GLU A CA 1
ATOM 679 C C . GLU A 1 85 ? -11.696 12.297 1.380 1.00 77.69 85 GLU A C 1
ATOM 681 O O . GLU A 1 85 ? -12.666 12.498 2.122 1.00 77.69 85 GLU A O 1
ATOM 686 N N . PHE A 1 86 ? -10.632 11.602 1.776 1.00 81.06 86 PHE A N 1
ATOM 687 C CA . PHE A 1 86 ? -10.439 11.227 3.170 1.00 81.06 86 PHE A CA 1
ATOM 688 C C . PHE A 1 86 ? -8.974 11.332 3.579 1.00 81.06 86 PHE A C 1
ATOM 690 O O . PHE A 1 86 ? -8.079 11.099 2.766 1.00 81.06 86 PHE A O 1
ATOM 697 N N . ALA A 1 87 ? -8.769 11.620 4.865 1.00 80.56 87 ALA A N 1
ATOM 698 C CA . ALA A 1 87 ? -7.460 11.705 5.493 1.00 80.56 87 ALA A CA 1
ATOM 699 C C . ALA A 1 87 ? -7.374 10.734 6.683 1.00 80.56 87 ALA A C 1
ATOM 701 O O . ALA A 1 87 ? -7.982 10.984 7.728 1.00 80.56 87 ALA A O 1
ATOM 702 N N . PRO A 1 88 ? -6.690 9.583 6.545 1.00 81.56 88 PRO A N 1
ATOM 703 C CA . PRO A 1 88 ? -6.541 8.634 7.635 1.00 81.56 88 PRO A CA 1
ATOM 704 C C . PRO A 1 88 ? -5.581 9.166 8.699 1.00 81.56 88 PRO A C 1
ATOM 706 O O . PRO A 1 88 ? -4.517 9.697 8.393 1.00 81.56 88 PRO A O 1
ATOM 709 N N . THR A 1 89 ? -5.895 8.927 9.971 1.00 82.56 89 THR A N 1
ATOM 710 C CA . THR A 1 89 ? -4.913 9.097 11.048 1.00 82.56 89 THR A CA 1
ATOM 711 C C . THR A 1 89 ? -3.958 7.906 11.053 1.00 82.56 89 THR A C 1
ATOM 713 O O . THR A 1 89 ? -4.327 6.800 11.464 1.00 82.56 89 THR A O 1
ATOM 716 N N . LEU A 1 90 ? -2.734 8.136 10.585 1.00 85.81 90 LEU A N 1
ATOM 717 C CA . LEU A 1 90 ? -1.664 7.142 10.534 1.00 85.81 90 LEU A CA 1
ATOM 718 C C . LEU A 1 90 ? -0.828 7.203 11.818 1.00 85.81 90 LEU A C 1
ATOM 720 O O . LEU A 1 90 ? -0.630 8.275 12.389 1.00 85.81 90 LEU A O 1
ATOM 724 N N . ASN A 1 91 ? -0.351 6.051 12.290 1.00 89.06 91 ASN A N 1
ATOM 725 C CA . ASN A 1 91 ? 0.608 6.005 13.391 1.00 89.06 91 ASN A CA 1
ATOM 726 C C . ASN A 1 91 ? 2.042 6.236 12.857 1.00 89.06 91 ASN A C 1
ATOM 728 O O . ASN A 1 91 ? 2.279 6.087 11.654 1.00 89.06 91 ASN A O 1
ATOM 732 N N . PRO A 1 92 ? 3.017 6.546 13.731 1.00 91.88 92 PRO A N 1
ATOM 733 C CA . PRO A 1 92 ? 4.397 6.781 13.302 1.00 91.88 92 PRO A CA 1
ATOM 734 C C . PRO A 1 92 ? 5.021 5.598 12.549 1.00 91.88 92 PRO A C 1
ATOM 736 O O . PRO A 1 92 ? 5.788 5.802 11.618 1.00 91.88 92 PRO A O 1
ATOM 739 N N . ALA A 1 93 ? 4.665 4.357 12.903 1.00 93.06 93 ALA A N 1
ATOM 740 C CA . ALA A 1 93 ? 5.183 3.161 12.236 1.00 93.06 93 ALA A CA 1
ATOM 741 C C . ALA A 1 93 ? 4.760 3.072 10.760 1.00 93.06 93 ALA A C 1
ATOM 743 O O . ALA A 1 93 ? 5.592 2.791 9.900 1.00 93.06 93 ALA A O 1
ATOM 744 N N . VAL A 1 94 ? 3.488 3.354 10.454 1.00 93.56 94 VAL A N 1
ATOM 745 C CA . VAL A 1 94 ? 3.003 3.399 9.068 1.00 93.56 94 VAL A CA 1
ATOM 746 C C . VAL A 1 94 ? 3.613 4.585 8.323 1.00 93.56 94 VAL A C 1
ATOM 748 O O . VAL A 1 94 ? 4.007 4.417 7.178 1.00 93.56 94 VAL A O 1
ATOM 751 N N . GLN A 1 95 ? 3.756 5.751 8.961 1.00 94.00 95 GLN A N 1
ATOM 752 C CA . GLN A 1 95 ? 4.409 6.909 8.334 1.00 94.00 95 GLN A CA 1
ATOM 753 C C . GLN A 1 95 ? 5.864 6.613 7.952 1.00 94.00 95 GLN A C 1
ATOM 755 O O . GLN A 1 95 ? 6.248 6.861 6.815 1.00 94.00 95 GLN A O 1
ATOM 760 N N . MET A 1 96 ? 6.642 6.004 8.853 1.00 95.44 96 MET A N 1
ATOM 761 C CA . MET A 1 96 ? 8.015 5.580 8.553 1.00 95.44 96 MET A CA 1
ATOM 762 C C . MET A 1 96 ? 8.066 4.574 7.399 1.00 95.44 96 MET A C 1
ATOM 764 O O . MET A 1 96 ? 8.926 4.683 6.532 1.00 95.44 96 MET A O 1
ATOM 768 N N . ALA A 1 97 ? 7.135 3.615 7.358 1.00 96.56 97 ALA A N 1
ATOM 769 C CA . ALA A 1 97 ? 7.073 2.657 6.261 1.00 96.56 97 ALA A CA 1
ATOM 770 C C . ALA A 1 97 ? 6.712 3.325 4.923 1.00 96.56 97 ALA A C 1
ATOM 772 O O . ALA A 1 97 ? 7.273 2.954 3.901 1.00 96.56 97 ALA A O 1
ATOM 773 N N . ILE A 1 98 ? 5.823 4.327 4.916 1.00 96.12 98 ILE A N 1
ATOM 774 C CA . ILE A 1 98 ? 5.521 5.114 3.710 1.00 96.12 98 ILE A CA 1
ATOM 775 C C . ILE A 1 98 ? 6.775 5.856 3.233 1.00 96.12 98 ILE A C 1
ATOM 777 O O . ILE A 1 98 ? 7.088 5.782 2.049 1.00 96.12 98 ILE A O 1
ATOM 781 N N . SER A 1 99 ? 7.516 6.509 4.133 1.00 96.56 99 SER A N 1
ATOM 782 C CA . SER A 1 99 ? 8.766 7.196 3.780 1.00 96.56 99 SER A CA 1
ATOM 783 C C . SER A 1 99 ? 9.817 6.240 3.210 1.00 96.56 99 SER A C 1
ATOM 785 O O . SER A 1 99 ? 10.453 6.569 2.220 1.00 96.56 99 SER A O 1
ATOM 787 N N . ALA A 1 100 ? 9.951 5.031 3.764 1.00 97.50 100 ALA A N 1
ATOM 788 C CA . ALA A 1 100 ? 10.863 4.023 3.219 1.00 97.50 100 ALA A CA 1
ATOM 789 C C . ALA A 1 100 ? 10.461 3.565 1.803 1.00 97.50 100 ALA A C 1
ATOM 791 O O . ALA A 1 100 ? 11.319 3.331 0.950 1.00 97.50 100 ALA A O 1
ATOM 792 N N . VAL A 1 101 ? 9.156 3.439 1.524 1.00 97.81 101 VAL A N 1
ATOM 793 C CA . VAL A 1 101 ? 8.681 3.147 0.162 1.00 97.81 101 VAL A CA 1
ATOM 794 C C . VAL A 1 101 ? 8.970 4.320 -0.774 1.00 97.81 101 VAL A C 1
ATOM 796 O O . VAL A 1 101 ? 9.384 4.092 -1.902 1.00 97.81 101 VAL A O 1
ATOM 799 N N . GLU A 1 102 ? 8.775 5.560 -0.330 1.00 97.44 102 GLU A N 1
ATOM 800 C CA . GLU A 1 102 ? 9.052 6.752 -1.140 1.00 97.44 102 GLU A CA 1
ATOM 801 C C . GLU A 1 102 ? 10.540 6.884 -1.491 1.00 97.44 102 GLU A C 1
ATOM 803 O O . GLU A 1 102 ? 10.865 7.079 -2.661 1.00 97.44 102 GLU A O 1
ATOM 808 N N . GLU A 1 103 ? 11.433 6.660 -0.526 1.00 97.69 103 GLU A N 1
ATOM 809 C CA . GLU A 1 103 ? 12.884 6.660 -0.736 1.00 97.69 103 GLU A CA 1
ATOM 810 C C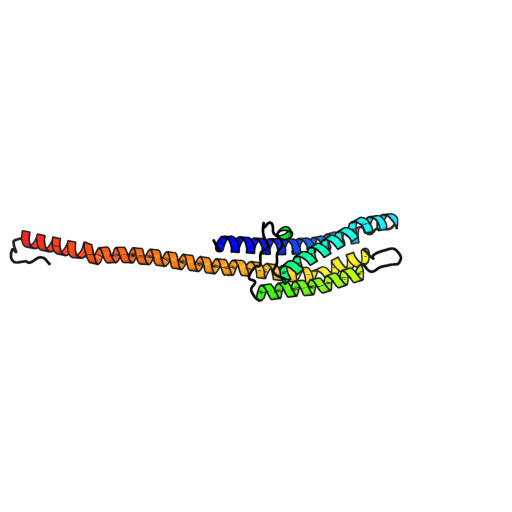 . GLU A 1 103 ? 13.299 5.576 -1.742 1.00 97.69 103 GLU A C 1
ATOM 812 O O . GLU A 1 103 ? 13.893 5.869 -2.781 1.00 97.69 103 GLU A O 1
ATOM 817 N N . THR A 1 104 ? 12.896 4.323 -1.494 1.00 97.81 104 THR A N 1
ATOM 818 C CA . THR A 1 104 ? 13.208 3.203 -2.401 1.00 97.81 104 THR A CA 1
ATOM 819 C C . THR A 1 104 ? 12.587 3.374 -3.787 1.00 97.81 104 THR A C 1
ATOM 821 O O . THR A 1 104 ? 13.186 2.970 -4.785 1.00 97.81 104 THR A O 1
ATOM 824 N N . TRP A 1 105 ? 11.405 3.989 -3.878 1.00 97.81 105 TRP A N 1
ATOM 825 C CA . TRP A 1 105 ? 10.769 4.323 -5.148 1.00 97.81 105 TRP A CA 1
ATOM 826 C C . TRP A 1 105 ? 11.536 5.398 -5.908 1.00 97.81 105 TRP A C 1
ATOM 828 O O . TRP A 1 105 ? 11.758 5.238 -7.106 1.00 97.81 105 TRP A O 1
ATOM 838 N N . SER A 1 106 ? 11.957 6.466 -5.232 1.00 97.38 106 SER A N 1
ATOM 839 C CA . SER A 1 106 ? 12.740 7.547 -5.830 1.00 97.38 106 SER A CA 1
ATOM 840 C C . SER A 1 106 ? 14.033 7.009 -6.445 1.00 97.38 106 SER A C 1
ATOM 842 O O . SER A 1 106 ? 14.305 7.246 -7.625 1.00 97.38 106 SER A O 1
ATOM 844 N N . ASP A 1 107 ? 14.777 6.192 -5.698 1.00 97.56 107 ASP A N 1
ATOM 845 C CA . ASP A 1 107 ? 16.009 5.561 -6.177 1.00 97.56 107 ASP A CA 1
ATOM 846 C C . ASP A 1 107 ? 15.756 4.627 -7.364 1.00 97.56 107 ASP A C 1
ATOM 848 O O . ASP A 1 107 ? 16.436 4.710 -8.393 1.00 97.56 107 ASP A O 1
ATOM 852 N N . PHE A 1 108 ? 14.740 3.767 -7.255 1.00 97.50 108 PHE A N 1
ATOM 853 C CA . PHE A 1 108 ? 14.362 2.852 -8.326 1.00 97.50 108 PHE A CA 1
ATOM 854 C C . PHE A 1 108 ? 13.963 3.611 -9.596 1.00 97.50 108 PHE A C 1
ATOM 856 O O . PHE A 1 108 ? 14.472 3.320 -10.679 1.00 97.50 108 PHE A O 1
ATOM 863 N N . ARG A 1 109 ? 13.096 4.620 -9.474 1.00 96.81 109 ARG A N 1
ATOM 864 C CA . ARG A 1 109 ? 12.640 5.459 -10.585 1.00 96.81 109 ARG A CA 1
ATOM 865 C C . ARG A 1 109 ? 13.808 6.170 -11.255 1.00 96.81 109 ARG A C 1
ATOM 867 O O . ARG A 1 109 ? 13.890 6.151 -12.480 1.00 96.81 109 ARG A O 1
ATOM 874 N N . ASN A 1 110 ? 14.712 6.761 -10.478 1.00 96.25 11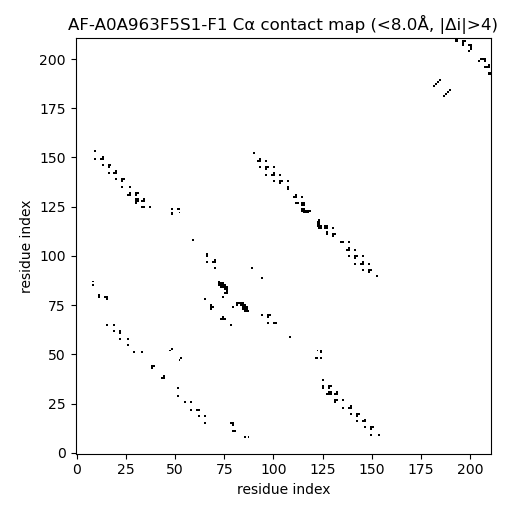0 ASN A N 1
ATOM 875 C CA . ASN A 1 110 ? 15.895 7.428 -11.015 1.00 96.25 110 ASN A CA 1
ATOM 876 C C . ASN A 1 110 ? 16.763 6.455 -11.818 1.00 96.25 110 ASN A C 1
ATOM 878 O O . ASN A 1 110 ? 17.231 6.804 -12.901 1.00 96.25 110 ASN A O 1
ATOM 882 N N . GLY A 1 111 ? 16.938 5.225 -11.331 1.00 96.38 111 GLY A N 1
ATOM 883 C CA . GLY A 1 111 ? 17.642 4.179 -12.067 1.00 96.38 111 GLY A CA 1
ATOM 884 C C . GLY A 1 111 ? 16.931 3.769 -13.361 1.00 96.38 111 GLY A C 1
ATOM 885 O O . GLY A 1 111 ? 17.581 3.641 -14.397 1.00 96.38 111 GLY A O 1
ATOM 886 N N . VAL A 1 112 ? 15.597 3.659 -13.349 1.00 95.50 112 VAL A N 1
ATOM 887 C CA . VAL A 1 112 ? 14.801 3.407 -14.564 1.00 95.50 112 VAL A CA 1
ATOM 888 C C . VAL A 1 112 ? 14.934 4.556 -15.563 1.00 95.50 112 VAL A C 1
ATOM 890 O O . VAL A 1 112 ? 15.127 4.308 -16.749 1.00 95.50 112 VAL A O 1
ATOM 893 N N . ASP A 1 113 ? 14.852 5.809 -15.114 1.00 94.56 113 ASP A N 1
ATOM 894 C CA . ASP A 1 113 ? 14.984 6.985 -15.978 1.00 94.56 113 ASP A CA 1
ATOM 895 C C . ASP A 1 113 ? 16.392 7.096 -16.588 1.00 94.56 113 ASP A C 1
ATOM 897 O O . ASP A 1 113 ? 16.519 7.433 -17.768 1.00 94.56 113 ASP A O 1
ATOM 901 N N . GLN A 1 114 ? 17.439 6.757 -15.828 1.00 94.44 114 GLN A N 1
ATOM 902 C CA . GLN A 1 114 ? 18.812 6.667 -16.339 1.00 94.44 114 GLN A CA 1
ATOM 903 C C . GLN A 1 114 ? 18.945 5.560 -17.388 1.00 94.44 114 GLN A C 1
ATOM 905 O O . GLN A 1 114 ? 19.451 5.810 -18.482 1.00 94.44 114 GLN A O 1
ATOM 910 N N . ALA A 1 115 ? 18.432 4.366 -17.086 1.00 93.62 115 ALA A N 1
ATOM 911 C CA . ALA A 1 115 ? 18.461 3.219 -17.984 1.00 93.62 115 ALA A CA 1
ATOM 912 C C . ALA A 1 115 ? 17.634 3.445 -19.262 1.00 93.62 115 ALA A C 1
ATOM 914 O O . ALA A 1 115 ? 17.986 2.960 -20.329 1.00 93.62 115 ALA A O 1
ATOM 915 N N . LEU A 1 116 ? 16.552 4.226 -19.185 1.00 91.81 116 LEU A N 1
ATOM 916 C CA . LEU A 1 116 ? 15.744 4.643 -20.334 1.00 91.81 116 LEU A CA 1
ATOM 917 C C . LEU A 1 116 ? 16.398 5.725 -21.198 1.00 91.81 116 LEU A C 1
ATOM 919 O O . LEU A 1 116 ? 15.800 6.068 -22.220 1.00 91.81 116 LEU A O 1
ATOM 923 N N . GLY A 1 117 ? 17.547 6.280 -20.793 1.00 84.56 117 GLY A N 1
ATOM 924 C CA . GLY A 1 117 ? 18.202 7.450 -21.379 1.00 84.56 117 GLY A CA 1
ATOM 925 C C . GLY A 1 117 ? 18.154 7.538 -22.911 1.00 84.56 117 GLY A C 1
ATOM 926 O O . GLY A 1 117 ? 18.014 6.549 -23.634 1.00 84.56 117 GLY A O 1
ATOM 927 N N . MET A 1 118 ? 18.257 8.757 -23.446 1.00 70.50 118 MET A N 1
ATOM 928 C CA . MET A 1 118 ? 18.132 8.961 -24.891 1.00 70.50 118 MET A CA 1
ATOM 929 C C . MET A 1 118 ? 19.377 8.464 -25.634 1.00 70.50 118 MET A C 1
ATOM 931 O O . MET A 1 118 ? 20.421 9.114 -25.621 1.00 70.50 118 MET A O 1
ATOM 935 N N . ALA A 1 119 ? 19.248 7.339 -26.338 1.00 64.44 119 ALA A N 1
ATOM 936 C CA . ALA A 1 119 ? 20.199 6.936 -27.363 1.00 64.44 1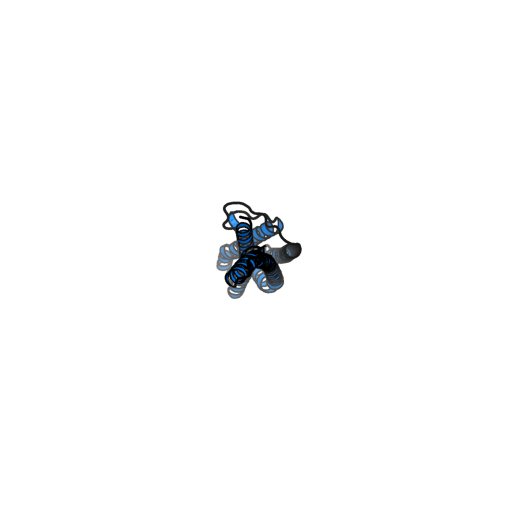19 ALA A CA 1
ATOM 937 C C . ALA A 1 119 ? 19.884 7.650 -28.689 1.00 64.44 119 ALA A C 1
ATOM 939 O O . ALA A 1 119 ? 18.783 8.158 -28.904 1.00 64.44 119 ALA A O 1
ATOM 940 N N . SER A 1 120 ? 20.832 7.617 -29.631 1.00 60.69 120 SER A N 1
ATOM 941 C CA . SER A 1 120 ? 20.706 8.202 -30.981 1.00 60.69 120 SER A CA 1
ATOM 942 C C . SER A 1 120 ? 19.423 7.798 -31.743 1.00 60.69 120 SER A C 1
ATOM 944 O O . SER A 1 120 ? 19.018 8.516 -32.655 1.00 60.69 120 SER A O 1
ATOM 946 N N . LYS A 1 121 ? 18.776 6.681 -31.370 1.00 67.94 121 LYS A N 1
ATOM 947 C CA . LYS A 1 121 ? 17.579 6.119 -32.022 1.00 67.94 121 LYS A CA 1
ATOM 948 C C . LYS A 1 121 ? 16.312 6.061 -31.144 1.00 67.94 121 LYS A C 1
ATOM 950 O O . LYS A 1 121 ? 15.285 5.588 -31.629 1.00 67.94 121 LYS A O 1
ATOM 955 N N . GLY A 1 122 ? 16.354 6.522 -29.890 1.00 77.31 122 GLY A N 1
ATOM 956 C CA . GLY A 1 122 ? 15.225 6.424 -28.950 1.00 77.31 122 GLY A CA 1
ATOM 957 C C . GLY A 1 122 ? 15.625 5.977 -27.535 1.00 77.31 122 GLY A C 1
ATOM 958 O O . GLY A 1 122 ? 16.817 5.863 -27.249 1.00 77.31 122 GLY A O 1
ATOM 959 N N . PRO A 1 123 ? 14.649 5.755 -26.633 1.00 87.81 123 PRO A N 1
ATOM 960 C CA . PRO A 1 123 ? 14.911 5.319 -25.259 1.00 87.81 123 PRO A CA 1
ATOM 961 C C . PRO A 1 123 ? 15.502 3.904 -25.208 1.00 87.81 123 PRO A C 1
ATOM 963 O O . PRO A 1 123 ? 15.052 3.010 -25.934 1.00 87.81 123 PRO A O 1
ATOM 966 N N . ASN A 1 124 ? 16.478 3.658 -24.332 1.00 90.88 124 ASN A N 1
ATOM 967 C CA . ASN A 1 124 ? 17.093 2.333 -24.216 1.00 90.88 124 ASN A CA 1
ATOM 968 C C . ASN A 1 124 ? 16.207 1.348 -23.426 1.00 90.88 124 ASN A C 1
ATOM 970 O O . ASN A 1 124 ? 16.392 1.081 -22.243 1.00 90.88 124 ASN A O 1
ATOM 974 N N . LEU A 1 125 ? 15.205 0.789 -24.109 1.00 91.44 125 LEU A N 1
ATOM 975 C CA . LEU A 1 125 ? 14.209 -0.100 -23.501 1.00 91.44 125 LEU A CA 1
ATOM 976 C C . LEU A 1 125 ? 14.809 -1.389 -22.930 1.00 91.44 125 LEU A C 1
ATOM 978 O O . LEU A 1 125 ? 14.275 -1.926 -21.962 1.00 91.44 125 LEU A O 1
ATOM 982 N N . ARG A 1 126 ? 15.902 -1.884 -23.525 1.00 90.81 126 ARG A N 1
ATOM 983 C CA . ARG A 1 126 ? 16.581 -3.099 -23.062 1.00 90.81 126 ARG A CA 1
ATOM 984 C C . ARG A 1 126 ? 17.286 -2.854 -21.739 1.00 90.81 126 ARG A C 1
ATOM 986 O O . ARG A 1 126 ? 17.080 -3.611 -20.802 1.00 90.81 126 ARG A O 1
ATOM 993 N N . GLU A 1 127 ? 18.060 -1.780 -21.657 1.00 92.56 127 GLU A N 1
ATOM 994 C CA . GLU A 1 127 ? 18.755 -1.411 -20.425 1.00 92.56 127 GLU A CA 1
ATOM 995 C C . GLU A 1 127 ? 17.761 -1.115 -19.297 1.00 92.56 127 GLU A C 1
ATOM 997 O O . GLU A 1 127 ? 17.949 -1.577 -18.175 1.00 92.56 127 GLU A O 1
ATOM 1002 N N . ALA A 1 128 ? 16.641 -0.453 -19.604 1.00 94.56 128 ALA A N 1
ATOM 1003 C CA . ALA A 1 128 ? 15.557 -0.269 -18.643 1.00 94.56 128 ALA A CA 1
ATOM 1004 C C . ALA A 1 128 ? 14.934 -1.595 -18.179 1.00 94.56 128 ALA A C 1
ATOM 1006 O O . ALA A 1 128 ? 14.672 -1.761 -16.990 1.00 94.56 128 ALA A O 1
ATOM 1007 N N . ALA A 1 129 ? 14.705 -2.549 -19.087 1.00 94.88 129 ALA A N 1
ATOM 1008 C CA . ALA A 1 129 ? 14.181 -3.867 -18.733 1.00 94.88 129 ALA A CA 1
ATOM 1009 C C . ALA A 1 129 ? 15.148 -4.651 -17.827 1.00 94.88 129 ALA A C 1
ATOM 1011 O O . ALA A 1 129 ? 14.739 -5.205 -16.803 1.00 94.88 129 ALA A O 1
ATOM 1012 N N . ASP A 1 130 ? 16.435 -4.648 -18.169 1.00 95.00 130 ASP A N 1
ATOM 1013 C CA . ASP A 1 130 ? 17.486 -5.294 -17.382 1.00 95.00 130 ASP A CA 1
ATOM 1014 C C . ASP A 1 130 ? 17.596 -4.642 -15.992 1.00 95.00 130 ASP A C 1
ATOM 1016 O O . ASP A 1 130 ? 17.621 -5.337 -14.975 1.00 95.00 130 ASP A O 1
ATOM 1020 N N . PHE A 1 131 ? 17.549 -3.309 -15.912 1.00 96.62 131 PHE A N 1
ATOM 1021 C CA . PHE A 1 131 ? 17.552 -2.603 -14.632 1.00 96.62 131 PHE A CA 1
ATOM 1022 C C . PHE A 1 131 ? 16.333 -2.956 -13.770 1.00 96.62 131 PHE A C 1
ATOM 1024 O O . PHE A 1 131 ? 16.492 -3.308 -12.603 1.00 96.62 131 PHE A O 1
ATOM 1031 N N . ILE A 1 132 ? 15.116 -2.897 -14.327 1.00 96.62 132 ILE A N 1
ATOM 1032 C CA . ILE A 1 132 ? 13.880 -3.202 -13.588 1.00 96.62 132 ILE A CA 1
ATOM 1033 C C . ILE A 1 132 ? 13.926 -4.631 -13.037 1.00 96.62 132 ILE A C 1
ATOM 1035 O O . ILE A 1 132 ? 13.607 -4.861 -11.871 1.00 96.62 132 ILE A O 1
ATOM 1039 N N . THR A 1 133 ? 14.343 -5.602 -13.849 1.00 95.50 133 THR A N 1
ATOM 1040 C CA . THR A 1 133 ? 14.386 -7.008 -13.425 1.00 95.50 133 THR A CA 1
ATOM 1041 C C . THR A 1 133 ? 15.415 -7.264 -12.324 1.00 95.50 133 THR A C 1
ATOM 1043 O O . THR A 1 133 ? 15.135 -8.056 -11.427 1.00 95.50 133 THR A O 1
ATOM 1046 N N . VAL A 1 134 ? 16.553 -6.568 -12.320 1.00 96.19 134 VAL A N 1
ATOM 1047 C CA . VAL A 1 134 ? 17.607 -6.747 -11.306 1.00 96.19 134 VAL A CA 1
ATOM 1048 C C . VAL A 1 134 ? 17.344 -5.937 -10.030 1.00 96.19 134 VAL A C 1
ATOM 1050 O O . VAL A 1 134 ? 17.572 -6.436 -8.929 1.00 96.19 134 VAL A O 1
ATOM 1053 N N . SER A 1 135 ? 16.834 -4.712 -10.154 1.00 96.62 135 SER A N 1
ATOM 1054 C CA . SER A 1 135 ? 16.805 -3.726 -9.062 1.00 96.62 135 SER A CA 1
ATOM 1055 C C . SER A 1 135 ? 15.460 -3.612 -8.332 1.00 96.62 135 SER A C 1
ATOM 1057 O O . SER A 1 135 ? 15.320 -2.774 -7.447 1.00 96.62 135 SER A O 1
ATOM 1059 N N . HIS A 1 136 ? 14.449 -4.420 -8.672 1.00 95.38 136 HIS A N 1
ATOM 1060 C CA . HIS A 1 136 ? 13.102 -4.296 -8.086 1.00 95.38 136 HIS A CA 1
ATOM 1061 C C . HIS A 1 136 ? 12.974 -4.765 -6.629 1.00 95.38 136 HIS A C 1
ATOM 1063 O O . HIS A 1 136 ? 12.020 -4.381 -5.952 1.00 95.38 136 HIS A O 1
ATOM 1069 N N . LEU A 1 137 ? 13.878 -5.627 -6.152 1.00 96.75 137 LEU A N 1
ATOM 1070 C CA . LEU A 1 137 ? 13.757 -6.304 -4.854 1.00 96.75 137 LEU A CA 1
ATOM 1071 C C . LEU A 1 137 ? 13.582 -5.334 -3.669 1.00 96.75 137 LEU A C 1
ATOM 1073 O O . LEU A 1 137 ? 12.583 -5.477 -2.962 1.00 96.75 137 LEU A O 1
ATOM 1077 N N . PRO A 1 138 ? 14.442 -4.309 -3.482 1.00 97.38 138 PRO A N 1
ATOM 1078 C CA . PRO A 1 138 ? 14.297 -3.365 -2.370 1.00 97.38 138 PRO A CA 1
ATOM 1079 C C . PRO A 1 138 ? 12.950 -2.634 -2.363 1.00 97.38 138 PRO A C 1
ATOM 1081 O O . PRO A 1 138 ? 12.362 -2.421 -1.303 1.00 97.38 138 PRO A O 1
ATOM 1084 N N . LEU A 1 139 ? 12.431 -2.292 -3.548 1.00 97.00 139 LEU A N 1
ATOM 1085 C CA . LEU A 1 139 ? 11.120 -1.666 -3.688 1.00 97.00 139 LEU A CA 1
ATOM 1086 C C . LEU A 1 139 ? 10.005 -2.630 -3.266 1.00 97.00 139 LEU A C 1
ATOM 1088 O O . LEU A 1 139 ? 9.104 -2.251 -2.532 1.00 97.00 139 LEU A O 1
ATOM 1092 N N . VAL A 1 140 ? 10.040 -3.891 -3.698 1.00 96.19 140 VAL A N 1
ATOM 1093 C CA . VAL A 1 140 ? 9.012 -4.872 -3.306 1.00 96.19 140 VAL A CA 1
ATOM 1094 C C . VAL A 1 140 ? 9.034 -5.137 -1.798 1.00 96.19 140 VAL A C 1
ATOM 1096 O O . VAL A 1 140 ? 7.974 -5.210 -1.174 1.00 96.19 140 VAL A O 1
ATOM 1099 N N . GLU A 1 141 ? 10.221 -5.230 -1.202 1.00 97.31 141 GLU A N 1
ATOM 1100 C CA . GLU A 1 141 ? 10.388 -5.443 0.236 1.00 97.31 141 GLU A CA 1
ATOM 1101 C C . GLU A 1 141 ? 9.847 -4.271 1.063 1.00 97.31 141 GLU A C 1
ATOM 1103 O O . GLU A 1 141 ? 9.109 -4.494 2.028 1.00 97.31 141 GLU A O 1
ATOM 1108 N N . SER A 1 142 ? 10.131 -3.022 0.672 1.00 97.56 142 SER A N 1
ATOM 1109 C CA . SER A 1 142 ? 9.608 -1.844 1.378 1.00 97.56 142 SER A CA 1
ATOM 1110 C C . SER A 1 142 ? 8.073 -1.795 1.342 1.00 97.56 142 SER A C 1
ATOM 1112 O O . SER A 1 142 ? 7.424 -1.488 2.349 1.00 97.56 142 SER A O 1
ATOM 1114 N N . ILE A 1 143 ? 7.468 -2.197 0.220 1.00 97.19 143 ILE A N 1
ATOM 1115 C CA . ILE A 1 143 ? 6.011 -2.302 0.057 1.00 97.19 143 ILE A CA 1
ATOM 1116 C C . ILE A 1 143 ? 5.422 -3.382 0.968 1.00 97.19 143 ILE A C 1
ATOM 1118 O O . ILE A 1 143 ? 4.367 -3.176 1.579 1.00 97.19 143 ILE A O 1
ATOM 1122 N N . ASP A 1 144 ? 6.079 -4.537 1.073 1.00 96.56 144 ASP A N 1
ATOM 1123 C CA . ASP A 1 144 ? 5.632 -5.619 1.949 1.00 96.56 144 ASP A C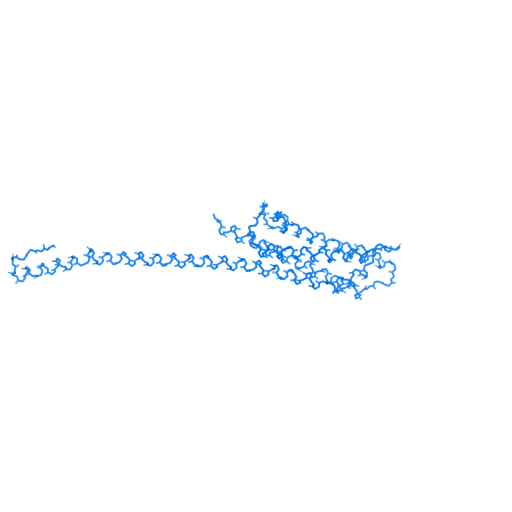A 1
ATOM 1124 C C . ASP A 1 144 ? 5.708 -5.212 3.431 1.00 96.56 144 ASP A C 1
ATOM 1126 O O . ASP A 1 144 ? 4.779 -5.509 4.193 1.00 96.56 144 ASP A O 1
ATOM 1130 N N . VAL A 1 145 ? 6.736 -4.451 3.826 1.00 96.88 145 VAL A N 1
ATOM 1131 C CA . VAL A 1 145 ? 6.829 -3.840 5.163 1.00 96.88 145 VAL A CA 1
ATOM 1132 C C . VAL A 1 145 ? 5.673 -2.866 5.402 1.00 96.88 145 VAL A C 1
ATOM 1134 O O . VAL A 1 145 ? 5.002 -2.959 6.434 1.00 96.88 145 VAL A O 1
ATOM 1137 N N . LEU A 1 146 ? 5.374 -1.976 4.450 1.00 96.44 146 LEU A N 1
ATOM 1138 C CA . LEU A 1 146 ? 4.230 -1.063 4.546 1.00 96.44 146 LEU A CA 1
ATOM 1139 C C . LEU A 1 146 ? 2.908 -1.824 4.719 1.00 96.44 146 LEU A C 1
ATOM 1141 O O . LEU A 1 146 ? 2.107 -1.493 5.599 1.00 96.44 146 LEU A O 1
ATOM 1145 N N . ARG A 1 147 ? 2.686 -2.880 3.927 1.00 95.31 147 ARG A N 1
ATOM 1146 C CA . ARG A 1 147 ? 1.485 -3.720 4.035 1.00 95.31 147 ARG A CA 1
ATOM 1147 C C . ARG A 1 147 ? 1.370 -4.351 5.421 1.00 95.31 147 ARG A C 1
ATOM 1149 O O . ARG A 1 147 ? 0.283 -4.334 6.001 1.00 95.31 147 ARG A O 1
ATOM 1156 N N . ALA A 1 148 ? 2.472 -4.868 5.963 1.00 94.69 148 ALA A N 1
ATOM 1157 C CA . ALA A 1 148 ? 2.499 -5.443 7.302 1.00 94.69 148 ALA A CA 1
ATOM 1158 C C . ALA A 1 148 ? 2.137 -4.402 8.374 1.00 94.69 148 ALA A C 1
ATOM 1160 O O . ALA A 1 148 ? 1.307 -4.680 9.239 1.00 94.69 148 ALA A O 1
ATOM 1161 N N . GLN A 1 149 ? 2.673 -3.179 8.289 1.00 94.56 149 GLN A N 1
ATOM 1162 C CA . GLN A 1 149 ? 2.348 -2.108 9.242 1.00 94.56 149 GLN A CA 1
ATOM 1163 C C . GLN A 1 149 ? 0.878 -1.678 9.171 1.00 94.56 149 GLN A C 1
ATOM 1165 O O . GLN A 1 149 ? 0.235 -1.485 10.205 1.00 94.56 149 GLN A O 1
ATOM 1170 N N . ILE A 1 150 ? 0.309 -1.585 7.966 1.00 91.88 150 ILE A N 1
ATOM 1171 C CA . ILE A 1 150 ? -1.122 -1.303 7.783 1.00 91.88 150 ILE A CA 1
ATOM 1172 C C . ILE A 1 150 ? -1.970 -2.432 8.382 1.00 91.88 150 ILE A C 1
ATOM 1174 O O . ILE A 1 150 ? -2.943 -2.164 9.088 1.00 91.88 150 ILE A O 1
ATOM 1178 N N . GLN A 1 151 ? -1.588 -3.692 8.170 1.00 91.00 151 GLN A N 1
ATOM 1179 C CA . GLN A 1 151 ? -2.287 -4.838 8.747 1.00 91.00 151 GLN A CA 1
ATOM 1180 C C . GLN A 1 151 ? -2.216 -4.847 10.282 1.00 91.00 151 GLN A C 1
ATOM 1182 O O . GLN A 1 151 ? -3.240 -5.058 10.934 1.00 91.00 151 GLN A O 1
ATOM 1187 N N . HIS A 1 152 ? -1.054 -4.535 10.863 1.00 89.56 152 HIS A N 1
ATOM 1188 C CA . HIS A 1 152 ? -0.899 -4.377 12.310 1.00 89.56 152 HIS A CA 1
ATOM 1189 C C . HIS A 1 152 ? -1.776 -3.252 12.872 1.00 89.56 152 HIS A C 1
ATOM 1191 O O . HIS A 1 152 ? -2.398 -3.416 13.924 1.00 89.56 152 HIS A O 1
ATOM 1197 N N . LEU A 1 153 ? -1.895 -2.128 12.156 1.00 86.12 153 LEU A N 1
ATOM 1198 C CA . LEU A 1 153 ? -2.788 -1.036 12.546 1.00 86.12 153 LEU A CA 1
ATOM 1199 C C . LEU A 1 153 ? -4.255 -1.496 12.629 1.00 86.12 153 LEU A C 1
ATOM 1201 O O . LEU A 1 153 ? -4.970 -1.071 13.539 1.00 86.12 153 LEU A O 1
ATOM 1205 N N . ALA A 1 154 ? -4.704 -2.377 11.729 1.00 81.88 154 ALA A N 1
ATOM 1206 C CA . ALA A 1 154 ? -6.042 -2.965 11.805 1.00 81.88 154 ALA A CA 1
ATOM 1207 C C . ALA A 1 154 ? -6.210 -3.902 13.002 1.00 81.88 154 ALA A C 1
ATOM 1209 O O . ALA A 1 154 ? -7.185 -3.769 13.746 1.00 81.88 154 ALA A O 1
ATOM 1210 N N . THR A 1 155 ? -5.271 -4.828 13.216 1.00 82.94 155 THR A N 1
ATOM 1211 C CA . THR A 1 155 ? -5.384 -5.810 14.306 1.00 82.94 155 THR A CA 1
ATOM 1212 C C . THR A 1 155 ? -5.381 -5.131 15.673 1.00 82.94 155 THR A C 1
ATOM 1214 O O . THR A 1 155 ? -6.249 -5.412 16.495 1.00 82.94 155 THR A O 1
ATOM 1217 N N . SER A 1 156 ? -4.509 -4.139 15.889 1.00 80.31 156 SER A N 1
ATOM 1218 C CA . SER A 1 156 ? -4.463 -3.400 17.158 1.00 80.31 156 SER A CA 1
ATOM 1219 C C . SER A 1 156 ? -5.750 -2.623 17.460 1.00 80.31 156 SER A C 1
ATOM 1221 O O . SER A 1 156 ? -6.063 -2.372 18.625 1.00 80.31 156 SER A O 1
ATOM 1223 N N . ARG A 1 157 ? -6.514 -2.224 16.436 1.00 75.56 157 ARG A N 1
ATOM 1224 C CA . ARG A 1 157 ? -7.824 -1.584 16.629 1.00 75.56 157 ARG A CA 1
ATOM 1225 C C . ARG A 1 157 ? -8.911 -2.602 16.966 1.00 75.56 157 ARG A C 1
ATOM 1227 O O . ARG A 1 157 ? -9.731 -2.325 17.840 1.00 75.56 157 ARG A O 1
ATOM 1234 N N . LEU A 1 158 ? -8.893 -3.776 16.332 1.00 74.19 158 LEU A N 1
ATOM 1235 C CA . LEU A 1 158 ? -9.823 -4.866 16.643 1.00 74.19 158 LEU A CA 1
ATOM 1236 C C . LEU A 1 158 ? -9.676 -5.341 18.093 1.00 74.19 158 LEU A C 1
ATOM 1238 O O . LEU A 1 158 ? -10.685 -5.533 18.769 1.00 74.19 158 LEU A O 1
ATOM 1242 N N . ASP A 1 159 ? -8.447 -5.431 18.604 1.00 77.94 159 ASP A N 1
ATOM 1243 C CA . ASP A 1 159 ? -8.194 -5.839 19.991 1.00 77.94 159 ASP A CA 1
ATOM 1244 C C . ASP A 1 159 ? -8.806 -4.866 21.010 1.00 77.94 159 ASP A C 1
ATOM 1246 O O . ASP A 1 159 ? -9.416 -5.292 21.994 1.00 77.94 159 ASP A O 1
ATOM 1250 N N . ARG A 1 160 ? -8.730 -3.552 20.751 1.00 74.44 160 ARG A N 1
ATOM 1251 C CA . ARG A 1 160 ? -9.374 -2.532 21.603 1.00 74.44 160 ARG A CA 1
ATOM 1252 C C . ARG A 1 160 ? -10.894 -2.650 21.593 1.00 74.44 160 ARG A C 1
ATOM 1254 O O . ARG A 1 160 ? -11.530 -2.514 22.636 1.00 74.44 160 ARG A O 1
ATOM 1261 N N . VAL A 1 161 ? -11.482 -2.911 20.427 1.00 78.62 161 VAL A N 1
ATOM 1262 C CA . VAL A 1 161 ? -12.931 -3.121 20.299 1.00 78.62 161 VAL A CA 1
ATOM 1263 C C . VAL A 1 161 ? -13.355 -4.381 21.057 1.00 78.62 161 VAL A C 1
ATOM 1265 O O . VAL A 1 161 ? -14.339 -4.353 21.794 1.00 78.62 161 VAL A O 1
ATOM 1268 N N . ASN A 1 162 ? -12.586 -5.466 20.946 1.00 79.62 162 ASN A N 1
ATOM 1269 C CA . ASN A 1 162 ? -12.848 -6.708 21.667 1.00 79.62 162 ASN A CA 1
ATOM 1270 C C . ASN A 1 162 ? -12.764 -6.524 23.195 1.00 79.62 162 ASN A C 1
ATOM 1272 O O . ASN A 1 162 ? -13.629 -7.002 23.927 1.00 79.62 162 ASN A O 1
ATOM 1276 N N . GLN A 1 163 ? -11.776 -5.770 23.689 1.00 82.81 163 GLN A N 1
ATOM 1277 C CA . GLN A 1 163 ? -11.690 -5.409 25.110 1.00 82.81 163 GLN A CA 1
ATOM 1278 C C . GLN A 1 163 ? -12.926 -4.638 25.587 1.00 82.81 163 GLN A C 1
ATOM 1280 O O . GLN A 1 163 ? -13.453 -4.923 26.663 1.00 82.81 163 GLN A O 1
ATOM 1285 N N . LEU A 1 164 ? -13.424 -3.697 24.780 1.00 85.94 164 LEU A N 1
ATOM 1286 C CA . LEU A 1 164 ? -14.631 -2.942 25.110 1.00 85.94 164 LEU A CA 1
ATOM 1287 C C . LEU A 1 164 ? -15.855 -3.863 25.228 1.00 85.94 164 LEU A C 1
ATOM 1289 O O . LEU A 1 164 ? -16.631 -3.731 26.175 1.00 85.94 164 LEU A O 1
ATOM 1293 N N . TYR A 1 165 ? -16.003 -4.828 24.314 1.00 86.50 165 TYR A N 1
ATOM 1294 C CA . TYR A 1 165 ? -17.077 -5.821 24.383 1.00 86.50 165 TYR A CA 1
ATOM 1295 C C . TYR A 1 165 ? -17.019 -6.645 25.669 1.00 86.50 165 TYR A C 1
ATOM 1297 O O . TYR A 1 165 ? -18.053 -6.830 26.311 1.00 86.50 165 TYR A O 1
ATOM 1305 N N . TRP A 1 166 ? -15.830 -7.077 26.095 1.00 90.50 166 TRP A N 1
ATOM 1306 C CA . TRP A 1 166 ? -15.661 -7.787 27.365 1.00 90.50 166 TRP A CA 1
ATOM 1307 C C . TRP A 1 166 ? -16.057 -6.941 28.579 1.00 90.50 166 TRP A C 1
ATOM 1309 O O . TRP A 1 166 ? -16.732 -7.445 29.475 1.00 90.50 166 TRP A O 1
ATOM 1319 N N . ILE A 1 167 ? -15.704 -5.652 28.601 1.00 93.19 167 ILE A N 1
ATOM 1320 C CA . ILE A 1 167 ? -16.092 -4.732 29.684 1.00 93.19 167 ILE A CA 1
ATOM 1321 C C . ILE A 1 167 ? -17.613 -4.553 29.728 1.00 93.19 167 ILE A C 1
ATOM 1323 O O . ILE A 1 167 ? -18.215 -4.611 30.802 1.00 93.19 167 ILE A O 1
ATOM 1327 N N . VAL A 1 168 ? -18.254 -4.366 28.572 1.00 94.25 168 VAL A N 1
ATOM 1328 C CA . VAL A 1 168 ? -19.714 -4.223 28.487 1.00 94.25 168 VAL A CA 1
ATOM 1329 C C . VAL A 1 168 ? -20.404 -5.507 28.945 1.0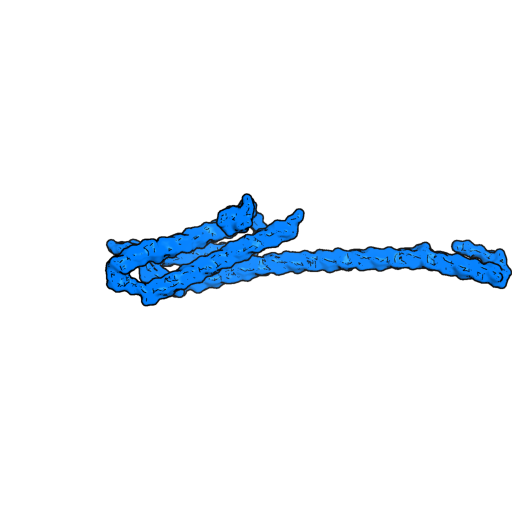0 94.25 168 VAL A C 1
ATOM 1331 O O . VAL A 1 168 ? -21.319 -5.444 29.764 1.00 94.25 168 VAL A O 1
ATOM 1334 N N . LEU A 1 169 ? -19.934 -6.670 28.489 1.00 94.88 169 LEU A N 1
ATOM 1335 C CA . LEU A 1 169 ? -20.459 -7.972 28.899 1.00 94.88 169 LEU A CA 1
ATOM 1336 C C . LEU A 1 169 ? -20.364 -8.159 30.420 1.00 94.88 169 LEU A C 1
ATOM 1338 O O . LEU A 1 169 ? -21.362 -8.479 31.065 1.00 94.88 169 LEU A O 1
ATOM 1342 N N . LEU A 1 170 ? -19.188 -7.906 31.003 1.00 96.50 170 LEU A N 1
ATOM 1343 C CA . LEU A 1 170 ? -18.979 -7.998 32.449 1.00 96.50 170 LEU A CA 1
ATOM 1344 C C . LEU A 1 170 ? -19.889 -7.039 33.218 1.00 96.50 170 LEU A C 1
ATOM 1346 O O . LEU A 1 170 ? -20.438 -7.414 34.251 1.00 96.50 170 LEU A O 1
ATOM 1350 N N . THR A 1 171 ? -20.099 -5.832 32.694 1.00 96.50 171 THR A N 1
ATOM 1351 C CA . THR A 1 171 ? -20.997 -4.839 33.294 1.00 96.50 171 THR A CA 1
ATOM 1352 C C . THR A 1 171 ? -22.441 -5.339 33.313 1.00 96.50 171 THR A C 1
ATOM 1354 O O . THR A 1 171 ? -23.101 -5.274 34.349 1.00 96.50 171 THR A O 1
ATOM 1357 N N . VAL A 1 172 ? -22.930 -5.896 32.200 1.00 97.19 172 VAL A N 1
ATOM 1358 C CA . VAL A 1 172 ? -24.287 -6.461 32.104 1.00 97.19 172 VAL A CA 1
ATOM 1359 C C . VAL A 1 172 ? -24.468 -7.627 33.077 1.00 97.19 172 VAL A C 1
ATOM 1361 O O . VAL A 1 172 ? -25.476 -7.691 33.788 1.00 97.19 172 VAL A O 1
ATOM 1364 N N . VAL A 1 173 ? -23.481 -8.523 33.162 1.00 97.62 173 VAL A N 1
ATOM 1365 C CA . VAL A 1 173 ? -23.493 -9.641 34.116 1.00 97.62 173 VAL A CA 1
ATOM 1366 C C . VAL A 1 173 ? -23.511 -9.124 35.557 1.00 97.62 173 VAL A C 1
ATOM 1368 O O . VAL A 1 173 ? -24.339 -9.568 36.351 1.00 97.62 173 VAL A O 1
ATOM 1371 N N . ALA A 1 174 ? -22.662 -8.151 35.891 1.00 97.44 174 ALA A N 1
ATOM 1372 C CA . ALA A 1 174 ? -22.586 -7.571 37.229 1.00 97.44 174 ALA A CA 1
ATOM 1373 C C . ALA A 1 174 ? -23.898 -6.890 37.646 1.00 97.44 174 ALA A C 1
ATOM 1375 O O . ALA A 1 174 ? -24.372 -7.112 38.758 1.00 97.44 174 ALA A O 1
ATOM 1376 N N . VAL A 1 175 ? -24.524 -6.119 36.751 1.00 97.62 175 VAL A N 1
ATOM 1377 C CA . VAL A 1 175 ? -25.831 -5.490 37.003 1.00 97.62 175 VAL A CA 1
ATOM 1378 C C . VAL A 1 175 ? -26.909 -6.548 37.227 1.00 97.62 175 VAL A C 1
ATOM 1380 O O . VAL A 1 175 ? -27.677 -6.447 38.180 1.00 97.62 175 VAL A O 1
ATOM 1383 N N . THR A 1 176 ? -26.937 -7.597 36.404 1.00 97.62 176 THR A N 1
ATOM 1384 C CA . THR A 1 176 ? -27.919 -8.686 36.528 1.00 97.62 176 THR A CA 1
ATOM 1385 C C . THR A 1 176 ? -27.782 -9.412 37.867 1.00 97.62 176 THR A C 1
ATOM 1387 O O . THR A 1 176 ? -28.771 -9.611 38.574 1.00 97.62 176 THR A O 1
ATOM 1390 N N . LEU A 1 177 ? -26.550 -9.755 38.256 1.00 97.19 177 LEU A N 1
ATOM 1391 C CA . LEU A 1 177 ? -26.262 -10.360 39.557 1.00 97.19 177 LEU A CA 1
ATOM 1392 C C . LEU A 1 177 ? -26.598 -9.412 40.713 1.00 97.19 177 LEU A C 1
ATOM 1394 O O . LEU A 1 177 ? -27.144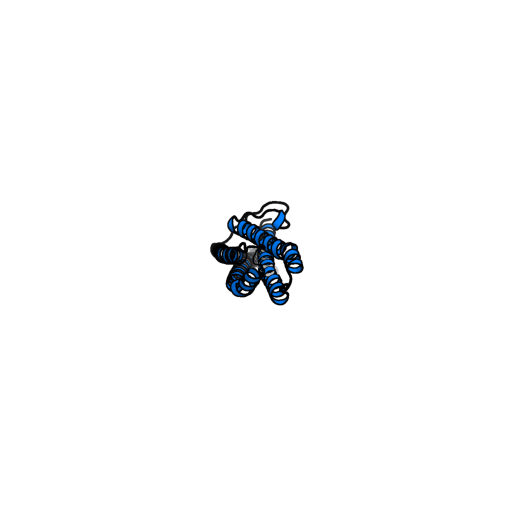 -9.856 41.721 1.00 97.19 177 LEU A O 1
ATOM 1398 N N . GLY A 1 178 ? -26.327 -8.115 40.559 1.00 97.38 178 GLY A N 1
ATOM 1399 C CA . GLY A 1 178 ? -26.677 -7.088 41.537 1.00 97.38 178 GLY A CA 1
ATOM 1400 C C . GLY A 1 178 ? -28.185 -6.991 41.770 1.00 97.38 178 GLY A C 1
ATOM 1401 O O . GLY A 1 178 ? -28.623 -6.978 42.919 1.00 97.38 178 GLY A O 1
ATOM 1402 N N . ILE A 1 179 ? -28.985 -7.002 40.698 1.00 96.75 179 ILE A N 1
ATOM 1403 C CA . ILE A 1 179 ? -30.455 -6.996 40.777 1.00 96.75 179 ILE A CA 1
ATOM 1404 C C . ILE A 1 179 ? -30.962 -8.268 41.465 1.00 96.75 179 ILE A C 1
ATOM 1406 O O . ILE A 1 179 ? -31.797 -8.181 42.364 1.00 96.75 179 ILE A O 1
ATOM 1410 N N . LEU A 1 180 ? -30.435 -9.440 41.096 1.00 96.00 180 LEU A N 1
ATOM 1411 C CA . LEU A 1 180 ? -30.774 -10.719 41.731 1.00 96.00 180 LEU A CA 1
ATOM 1412 C C . LEU A 1 180 ? -30.447 -10.719 43.230 1.00 96.00 180 LEU A C 1
ATOM 1414 O O . LEU A 1 180 ? -31.293 -11.079 44.048 1.00 96.00 180 LEU A O 1
ATOM 1418 N N . ALA A 1 181 ? -29.244 -10.281 43.604 1.00 95.69 181 ALA A N 1
ATOM 1419 C CA . ALA A 1 181 ? -28.823 -10.203 44.998 1.00 95.69 181 ALA A CA 1
ATOM 1420 C C . ALA A 1 181 ? -29.697 -9.226 45.797 1.00 95.69 181 ALA A C 1
ATOM 1422 O O . ALA A 1 181 ? -30.157 -9.557 46.892 1.00 95.69 181 ALA A O 1
ATOM 1423 N N . TRP A 1 182 ? -29.981 -8.050 45.231 1.00 96.50 182 TRP A N 1
ATOM 1424 C CA . TRP A 1 182 ? -30.868 -7.065 45.840 1.00 96.50 182 TRP A CA 1
ATOM 1425 C C . TRP A 1 182 ? -32.289 -7.610 46.023 1.00 96.50 182 TRP A C 1
ATOM 1427 O O . TRP A 1 182 ? -32.855 -7.462 47.103 1.00 96.50 182 TRP A O 1
ATOM 1437 N N . PHE A 1 183 ? -32.840 -8.308 45.026 1.00 95.25 183 PHE A N 1
ATOM 1438 C CA . PHE A 1 183 ? -34.160 -8.939 45.102 1.00 95.25 183 PHE A CA 1
ATOM 1439 C C . PHE A 1 183 ? -34.227 -9.996 46.216 1.00 95.25 183 PHE A C 1
ATOM 1441 O O . PHE A 1 183 ? -35.164 -10.019 47.017 1.00 95.25 183 PHE A O 1
ATOM 1448 N N . VAL A 1 184 ? -33.200 -10.843 46.331 1.00 93.06 184 VAL A N 1
ATOM 1449 C CA . VAL A 1 184 ? -33.128 -11.867 47.384 1.00 93.06 184 VAL A CA 1
ATOM 1450 C C . VAL A 1 184 ? -33.062 -11.237 48.776 1.00 93.06 184 VAL A C 1
ATOM 1452 O O . VAL A 1 184 ? -33.757 -11.678 49.694 1.00 93.06 184 VAL A O 1
ATOM 1455 N N . VAL A 1 185 ? -32.231 -10.207 48.949 1.00 94.00 185 VAL A N 1
ATOM 1456 C CA . VAL A 1 185 ? -32.004 -9.587 50.260 1.00 94.00 185 VAL A CA 1
ATOM 1457 C C . VAL A 1 185 ? -33.159 -8.678 50.677 1.00 94.00 185 VAL A C 1
ATOM 1459 O O . VAL A 1 185 ? -33.558 -8.735 51.839 1.00 94.00 185 VAL A O 1
ATOM 1462 N N . SER A 1 186 ? -33.706 -7.882 49.759 1.00 91.31 186 SER A N 1
ATOM 1463 C CA . SER A 1 186 ? -34.741 -6.886 50.066 1.00 91.31 186 SER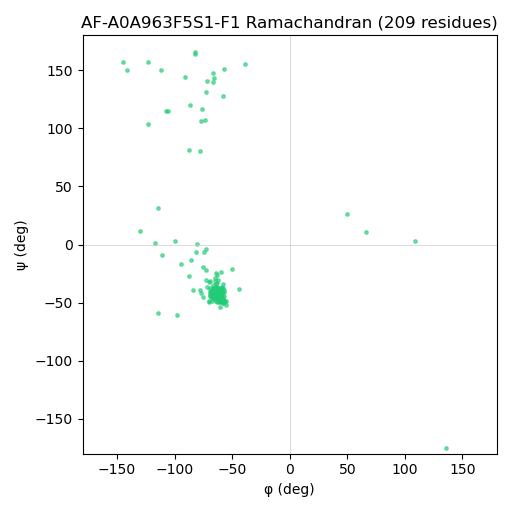 A CA 1
ATOM 1464 C C . SER A 1 186 ? -36.165 -7.431 50.006 1.00 91.31 186 SER A C 1
ATOM 1466 O O . SER A 1 186 ? -37.026 -6.879 50.678 1.00 91.31 186 SER A O 1
ATOM 1468 N N . ILE A 1 187 ? -36.444 -8.476 49.216 1.00 90.19 187 ILE A N 1
ATOM 1469 C CA . ILE A 1 187 ? -37.819 -8.971 49.015 1.00 90.19 187 ILE A CA 1
ATOM 1470 C C . ILE A 1 187 ? -37.986 -10.377 49.590 1.00 90.19 187 ILE A C 1
ATOM 1472 O O . ILE A 1 187 ? -38.798 -10.575 50.493 1.00 90.19 187 ILE A O 1
ATOM 1476 N N . LEU A 1 188 ? -37.202 -11.358 49.128 1.00 89.94 188 LEU A N 1
ATOM 1477 C CA . LEU A 1 188 ? -37.411 -12.760 49.522 1.00 89.94 188 LEU A CA 1
ATOM 1478 C C . LEU A 1 188 ? -37.109 -13.020 51.004 1.00 89.94 188 LEU A C 1
ATOM 1480 O O . LEU A 1 188 ? -37.869 -13.720 51.673 1.00 89.94 188 LEU A O 1
ATOM 1484 N N . ARG A 1 189 ? -36.015 -12.460 51.541 1.00 87.31 189 ARG A N 1
ATOM 1485 C CA . ARG A 1 189 ? -35.648 -12.650 52.955 1.00 87.31 189 ARG A CA 1
ATOM 1486 C C . ARG A 1 189 ? -36.688 -12.074 53.929 1.00 87.31 189 ARG A C 1
ATOM 1488 O O . ARG A 1 189 ? -37.067 -12.808 54.842 1.00 87.31 189 ARG A O 1
ATOM 1495 N N . PRO A 1 190 ? -37.164 -10.823 53.781 1.00 83.50 190 PRO A N 1
ATOM 1496 C CA . PRO A 1 190 ? -38.228 -10.292 54.632 1.00 83.50 190 PRO A CA 1
ATOM 1497 C C . PRO A 1 190 ? -39.526 -11.086 54.514 1.00 83.50 190 PRO A C 1
ATOM 1499 O O . PRO A 1 190 ? -40.120 -11.415 55.535 1.00 83.50 190 PRO A O 1
ATOM 1502 N N . LEU A 1 191 ? -39.912 -11.490 53.297 1.00 83.50 191 LEU A N 1
ATOM 1503 C CA . LEU A 1 191 ? -41.103 -12.315 53.087 1.00 83.50 191 LEU A CA 1
ATOM 1504 C C . LEU A 1 191 ? -41.003 -13.651 53.839 1.00 83.50 191 LEU A C 1
ATOM 1506 O O . LEU A 1 191 ? -41.944 -14.059 54.510 1.00 83.50 191 LEU A O 1
ATOM 1510 N N . GLY A 1 192 ? -39.837 -14.303 53.786 1.00 82.62 192 GLY A N 1
ATOM 1511 C CA . GLY A 1 192 ? -39.580 -15.537 54.527 1.00 82.62 192 GLY A CA 1
ATOM 1512 C C . GLY A 1 192 ? -39.667 -15.354 56.045 1.00 82.62 192 GLY A C 1
ATOM 1513 O O . GLY A 1 192 ? -40.225 -16.210 56.728 1.00 82.62 192 GLY A O 1
ATOM 1514 N N . ARG A 1 193 ? -39.176 -14.225 56.579 1.00 82.56 193 ARG A N 1
ATOM 1515 C CA . ARG A 1 193 ? -39.321 -13.893 58.009 1.00 82.56 193 ARG A CA 1
ATOM 1516 C C . ARG A 1 193 ? -40.777 -13.640 58.391 1.00 82.56 193 ARG A C 1
ATOM 1518 O O . ARG A 1 193 ? -41.205 -14.135 59.429 1.00 82.56 193 ARG A O 1
ATOM 1525 N N . ALA A 1 194 ? -41.531 -12.933 57.551 1.00 83.12 194 ALA A N 1
ATOM 1526 C CA . ALA A 1 194 ? -42.949 -12.681 57.777 1.00 83.12 194 ALA A CA 1
ATOM 1527 C C . ALA A 1 194 ? -43.749 -13.992 57.792 1.00 83.12 194 ALA A C 1
ATOM 1529 O O . ALA A 1 194 ? -44.488 -14.251 58.738 1.00 83.12 194 ALA A O 1
ATOM 1530 N N . VAL A 1 195 ? -43.541 -14.866 56.799 1.00 82.50 195 VAL A N 1
ATOM 1531 C CA . VAL A 1 195 ? -44.176 -16.195 56.735 1.00 82.50 195 VAL A CA 1
ATOM 1532 C C . VAL A 1 195 ? -43.820 -17.040 57.958 1.00 82.50 195 VAL A C 1
ATOM 1534 O O . VAL A 1 195 ? -44.706 -17.654 58.548 1.00 82.50 195 VAL A O 1
ATOM 1537 N N . ALA A 1 196 ? -42.548 -17.052 58.369 1.00 81.44 196 ALA A N 1
ATOM 1538 C CA . ALA A 1 196 ? -42.125 -17.763 59.571 1.00 81.44 196 ALA A CA 1
ATOM 1539 C C . ALA A 1 196 ? -42.828 -17.221 60.826 1.00 81.44 196 ALA A C 1
ATOM 1541 O O . ALA A 1 196 ? -43.350 -18.012 61.604 1.00 81.44 196 ALA A O 1
ATOM 1542 N N . GLY A 1 197 ? -42.916 -15.896 60.985 1.00 79.38 197 GLY A N 1
ATOM 1543 C CA . GLY A 1 197 ? -43.619 -15.260 62.101 1.00 79.38 197 GLY A CA 1
ATOM 1544 C C . GLY A 1 197 ? -45.111 -15.592 62.139 1.00 79.38 197 GLY A C 1
ATOM 1545 O O . GLY A 1 197 ? -45.626 -15.956 63.194 1.00 79.38 197 GLY A O 1
ATOM 1546 N N . PHE A 1 198 ? -45.799 -15.561 60.993 1.00 82.25 198 PHE A N 1
ATOM 1547 C CA . PHE A 1 198 ? -47.202 -15.984 60.910 1.00 82.25 198 PHE A CA 1
ATOM 1548 C C . PHE A 1 198 ? -47.395 -17.455 61.288 1.00 82.25 198 PHE A C 1
ATOM 1550 O O . PHE A 1 198 ? -48.372 -17.789 61.956 1.00 82.25 198 PHE A O 1
ATOM 1557 N N . ASN A 1 199 ? -46.464 -18.331 60.902 1.00 82.00 199 ASN A N 1
ATOM 1558 C CA . ASN A 1 199 ? -46.523 -19.747 61.257 1.00 82.00 199 ASN A CA 1
ATOM 1559 C C . ASN A 1 199 ? -46.354 -19.959 62.775 1.00 82.00 199 ASN A C 1
ATOM 1561 O O . ASN A 1 199 ? -47.044 -20.791 63.359 1.00 82.00 199 ASN A O 1
ATOM 1565 N N . THR A 1 200 ? -45.498 -19.167 63.429 1.00 77.94 200 THR A N 1
ATOM 1566 C CA . THR A 1 200 ? -45.322 -19.180 64.892 1.00 77.94 200 THR A CA 1
ATOM 1567 C C . THR A 1 200 ? -46.587 -18.722 65.624 1.00 77.94 200 THR A C 1
ATOM 1569 O O . THR A 1 200 ? -47.026 -19.378 66.567 1.00 77.94 200 THR A O 1
ATOM 1572 N N . VAL A 1 201 ? -47.233 -17.650 65.150 1.00 80.81 201 VAL A N 1
ATOM 1573 C CA . VAL A 1 201 ? -48.508 -17.175 65.720 1.00 80.81 201 VAL A CA 1
ATOM 1574 C C . VAL A 1 201 ? -49.614 -18.220 65.537 1.00 80.81 201 VAL A C 1
ATOM 1576 O O . VAL A 1 201 ? -50.373 -18.489 66.466 1.00 80.81 201 VAL A O 1
ATOM 1579 N N . ALA A 1 202 ? -49.681 -18.873 64.372 1.00 80.69 202 ALA A N 1
ATOM 1580 C CA . ALA A 1 202 ? -50.652 -19.935 64.103 1.00 80.69 202 ALA A CA 1
ATOM 1581 C C . ALA A 1 202 ? -50.459 -21.181 64.991 1.00 80.69 202 ALA A C 1
ATOM 1583 O O . ALA A 1 202 ? -51.419 -21.909 65.238 1.00 80.69 202 ALA A O 1
ATOM 1584 N N . GLN A 1 203 ? -49.246 -21.412 65.503 1.00 84.38 203 GLN A N 1
ATOM 1585 C CA . GLN A 1 203 ? -48.943 -22.473 66.473 1.00 84.38 203 GLN A CA 1
ATOM 1586 C C . GLN A 1 203 ? -49.309 -22.103 67.923 1.00 84.38 203 GLN A C 1
ATOM 1588 O O . GLN A 1 203 ? -49.142 -22.931 68.817 1.00 84.38 203 GLN A O 1
ATOM 1593 N N . GLY A 1 204 ? -49.858 -20.905 68.158 1.00 77.62 204 GLY A N 1
ATOM 1594 C CA . GLY A 1 204 ? -50.447 -20.504 69.438 1.00 77.62 204 GLY A CA 1
ATOM 1595 C C . GLY A 1 204 ? -49.646 -19.476 70.238 1.00 77.62 204 GLY A C 1
ATOM 1596 O O . GLY A 1 204 ? -50.075 -19.116 71.334 1.00 77.62 204 GLY A O 1
ATOM 1597 N N . ASP A 1 205 ? -48.524 -18.969 69.715 1.00 78.12 205 ASP A N 1
ATOM 1598 C CA . ASP A 1 205 ? -47.791 -17.858 70.334 1.00 78.12 205 ASP A CA 1
ATOM 1599 C C . ASP A 1 205 ? -48.335 -16.507 69.848 1.00 78.12 205 ASP A C 1
ATOM 1601 O O . ASP A 1 205 ? -47.803 -15.863 68.942 1.00 78.12 205 ASP A O 1
ATOM 1605 N N . PHE A 1 206 ? -49.440 -16.073 70.456 1.00 73.69 206 PHE A N 1
ATOM 1606 C CA . PHE A 1 206 ? -50.084 -14.795 70.137 1.00 73.69 206 PHE A CA 1
ATOM 1607 C C . PHE A 1 206 ? -49.311 -13.563 70.650 1.00 73.69 206 PHE A C 1
ATOM 1609 O O . PHE A 1 206 ? -49.733 -12.437 70.390 1.00 73.69 206 PHE A O 1
ATOM 1616 N N . GLY A 1 207 ? -48.202 -13.749 71.380 1.00 73.44 207 GLY A N 1
ATOM 1617 C CA . GLY A 1 207 ? -47.346 -12.660 71.860 1.00 73.44 207 GLY A CA 1
ATOM 1618 C C . GLY A 1 207 ? -46.282 -12.212 70.852 1.00 73.44 207 GLY A C 1
ATOM 1619 O O . GLY A 1 207 ? -45.672 -11.157 71.035 1.00 73.44 207 GLY A O 1
ATOM 1620 N N . PHE A 1 208 ? -46.051 -12.989 69.790 1.00 70.62 208 PHE A N 1
ATOM 1621 C CA . PHE A 1 208 ? -44.994 -12.730 68.816 1.00 70.62 208 PHE A CA 1
ATOM 1622 C C . PHE A 1 208 ? -45.361 -11.584 67.854 1.00 70.62 208 PHE A C 1
ATOM 1624 O O . PHE A 1 208 ? -46.296 -11.690 67.060 1.00 70.62 208 PHE A O 1
ATOM 1631 N N . GLN A 1 209 ? -44.601 -10.484 67.891 1.00 66.12 209 GLN A N 1
ATOM 1632 C CA . GLN A 1 209 ? -44.721 -9.390 66.921 1.00 66.12 209 GLN A CA 1
ATOM 1633 C C . GLN A 1 209 ? -43.858 -9.674 65.692 1.00 66.12 209 GLN A C 1
ATOM 1635 O O . GLN A 1 209 ? -42.639 -9.820 65.783 1.00 66.12 209 GLN A O 1
ATOM 1640 N N . VAL A 1 210 ? -44.510 -9.753 64.534 1.00 57.41 210 VAL A N 1
ATOM 1641 C CA . VAL A 1 210 ? -43.844 -9.956 63.245 1.00 57.41 210 VAL A CA 1
ATOM 1642 C C . VAL A 1 210 ? -43.112 -8.662 62.849 1.00 57.41 210 VAL A C 1
ATOM 1644 O O . VAL A 1 210 ? -43.728 -7.597 62.933 1.00 57.41 210 VAL A O 1
ATOM 1647 N N . PRO A 1 211 ? -41.829 -8.724 62.452 1.00 60.00 211 PRO A N 1
ATOM 1648 C CA . PRO A 1 211 ? -41.089 -7.563 61.959 1.00 60.00 211 PRO A CA 1
ATOM 1649 C C . PRO A 1 211 ? -41.450 -7.182 60.519 1.00 60.00 211 PRO A C 1
ATOM 1651 O O . PRO A 1 211 ? -41.851 -8.081 59.741 1.00 60.00 211 PRO A O 1
#

Radius of gyration: 34.52 Å; Cα contacts (8 Å, |Δi|>4): 155; chains: 1; bounding box: 71×36×109 Å

Sequence (211 aa):
MPALEEQRTFNSLQNTTARLQHTAKGMVELASNYAVNTPLDDFAYQRDVKLYYAEIRKQINLFDEIIQALMTGVFSPAHTNRNSEFAPTLNPAVQMAISAVEETWSDFRNGVDQALGMASKGPNLREAADFITVSHLPLVESIDVLRAQIQHLATSRLDRVNQLYWIVLLTVVAVTLGILAWFVVSILRPLGRAVAGFNTVAQGDFGFQVP